Protein AF-A0A914UZ68-F1 (afdb_monomer)

Secondary structure (DSSP, 8-state):
------GGGSHHHHHHHHHHHHHHH--PPPPPP----------------------S-----PPPB---EEEE--SS--B-TTT--B--SSS--EEEETTT--EE-HHHHTT--SB----TTT---STTS-HHHHHHHHT-SS-HHHHHHHHHIIIIITTSTTTTTS---HHHHHHHHHHHHHT-STT-----STTT---HHHHHHHHHHHHHT-SS-SS-HHHHHHHHHHHHH---HHHHHHHHHHHHHTS-HHHHHHHHHHHHHHHHHHHTHHHH---HHHHHHHHHHHHT----GGG----HHHHHHHHHHHHHHHHHHHSPP-

InterPro domains:
  IPR000198 Rho GTPase-activating protein domain [PF00620] (143-292)
  IPR000198 Rho GTPase-activating protein domain [PS50238] (129-322)
  IPR000198 Rho GTPase-activating protein domain [SM00324] (140-319)
  IPR002219 Protein kinase C-like, phorbol ester/diacylglycerol-binding domain [PF00130] (67-117)
  IPR002219 Protein kinase C-like, phorbol ester/diacylglycerol-binding domain [PS00479] (67-116)
  IPR002219 Protein kinase C-like, phorbol ester/diacylglycerol-binding domain [PS50081] (66-116)
  IPR002219 Protein kinase C-like, phorbol ester/diacylglycerol-binding domain [SM00109] (67-116)
  IPR008936 Rho GTPase activation protein [G3DSA:1.10.555.10] (128-325)
  IPR008936 Rho GTPase activation protein [SSF48350] (124-322)
  IPR020454 Diacylglycerol/phorbol-ester binding [PR00008] (64-78)
  IPR020454 Diacylglycerol/phorbol-ester binding [PR00008] (80-89)
  IPR020454 Diacylglycerol/phorbol-ester binding [PR00008] (93-104)
  IPR020454 Diacylglycerol/phorbol-ester binding [PR00008] (105-117)
  IPR046349 C1-like domain superfamily [S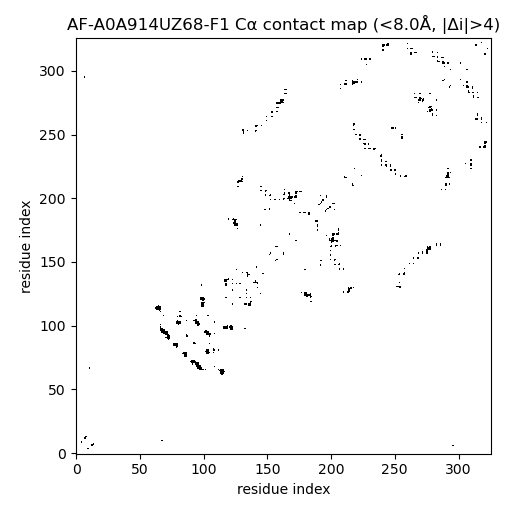SF57889] (58-118)
  IPR051854 Rho-type GTPase-activating protein [PTHR46075] (4-296)

Sequence (326 aa):
MADEAVYEESPYIQYQKSIGTQRRQQRPPLPTLNGATPTADQLRARHGSESSQWSSSEQNDAPQKAHRFIAHTFRIPHYCDYCRNFMWGLVQQGLRCDDCGFAAHKRCSERSLLDCRPDLKYVKRMFAVDLTTLCMAHSVLVPPVVEQCIMEVQRRGLNAEGIYRISGSHEEIEKLRQSFDMCGTLNQRVDLSQARVEDIHSVAGLLKLYFRLLPQPLVTFSVYREMAQALRATRNEYDRIKTTRKAVEEMPPAHVQTLKLLLEHLNVVATNSSANKMTLENLATIFSPTVLCTGSPQQGIILPQQEQYVLHFLLVHYKKIFGPQR

pLDDT: mean 79.4, std 23.87, range [23.23, 98.69]

Foldseek 3Di:
DDDPPPCCPPPVVVVVVVVVVVVVVPDDDDDDDDDDDDDDDDDDDDDDDDDDDDDPDDPPVDDFAAFDKDQFADPDFDAQPQPRHTQDDRGSSAIARLFAGHTHHPVRSVVDGSRDQGALVRVQFQALEALLSQCRNVVHLERLLLVVLLVQCLVPVLLAACQLNDADDPVLLVVQRVVRSNPSDPDDDDDPDCVNPVDNNSSSNNNLNRQQSHPAFLQHQQLLVQLLCQVVVDPDLVSSLVSNLVSLVPDDSSSSVSVLSVLVSLLSSQVSCVRHVQHLLNVLLSCLCRRNVPPDVVPPPPDSVSSSVSSSSCSVCVCVSVPDDD

Mean predicted aligned error: 12.58 Å

Nearest PDB structures (foldseek):
  3cxl-assembly1_A  TM=7.276E-01  e=1.397E-21  unclassified
  1xa6-assembly1_A  TM=7.201E-01  e=5.926E-19  Homo sapiens
  3byi-assembly1_A  TM=8.938E-01  e=3.430E-16  Homo sapiens
  3fk2-assembly3_C  TM=9.251E-01  e=5.448E-14  Homo sapiens
  5my3-assembly1_A  TM=8.552E-01  e=7.037E-12  Saccharomyces cerevisiae S288C

Organism: NCBI:txid2011161

Radius of gyration: 24.64 Å; Cα contacts (8 Å, |Δi|>4): 402; chains: 1; bounding box: 55×54×83 Å

Structure (mmCIF, N/CA/C/O backbone):
data_AF-A0A914UZ68-F1
#
_entry.id   AF-A0A914UZ68-F1
#
loop_
_atom_site.group_PDB
_atom_site.id
_atom_site.type_symbol
_atom_site.label_atom_id
_atom_site.label_alt_id
_atom_site.label_comp_id
_atom_site.label_asym_id
_atom_site.label_entity_id
_atom_site.label_seq_id
_atom_site.pdbx_PDB_ins_code
_atom_site.Cartn_x
_atom_site.Cartn_y
_atom_site.Cartn_z
_atom_site.occupancy
_atom_site.B_iso_or_equiv
_atom_site.auth_seq_id
_atom_site.auth_comp_id
_atom_site.auth_asym_id
_atom_site.auth_atom_id
_atom_site.pdbx_PDB_model_num
ATOM 1 N N . MET A 1 1 ? 27.970 1.823 4.211 1.00 27.42 1 MET A N 1
ATOM 2 C CA . MET A 1 1 ? 27.770 3.205 3.738 1.00 27.42 1 MET A CA 1
ATOM 3 C C . MET A 1 1 ? 26.759 3.107 2.614 1.00 27.42 1 MET A C 1
ATOM 5 O O . MET A 1 1 ? 27.095 2.561 1.575 1.00 27.42 1 MET A O 1
ATOM 9 N N . ALA A 1 2 ? 25.494 3.405 2.910 1.00 28.56 2 ALA A N 1
ATOM 10 C CA . ALA A 1 2 ? 24.408 3.341 1.940 1.00 28.56 2 ALA A CA 1
ATOM 11 C C . ALA A 1 2 ? 24.380 4.680 1.202 1.00 28.56 2 ALA A C 1
ATOM 13 O O . ALA A 1 2 ? 24.318 5.712 1.867 1.00 28.56 2 ALA A O 1
ATOM 14 N N . ASP A 1 3 ? 24.495 4.650 -0.125 1.00 29.72 3 ASP A N 1
ATOM 15 C CA . ASP A 1 3 ? 24.408 5.845 -0.960 1.00 29.72 3 ASP A CA 1
ATOM 16 C C . ASP A 1 3 ? 23.085 6.571 -0.689 1.00 29.72 3 ASP A C 1
ATOM 18 O O . ASP A 1 3 ? 21.998 5.994 -0.798 1.00 29.72 3 ASP A O 1
ATOM 22 N N . GLU A 1 4 ? 23.195 7.841 -0.301 1.00 32.69 4 GLU A N 1
ATOM 23 C CA . GLU A 1 4 ? 22.080 8.763 -0.130 1.00 32.69 4 GLU A CA 1
ATOM 24 C C . GLU A 1 4 ? 21.408 8.980 -1.490 1.00 32.69 4 GLU A C 1
ATOM 26 O O . GLU A 1 4 ? 21.851 9.776 -2.315 1.00 32.69 4 GLU A O 1
ATOM 31 N N . ALA A 1 5 ? 20.320 8.255 -1.748 1.00 35.34 5 ALA A N 1
ATOM 32 C CA . ALA A 1 5 ? 19.457 8.538 -2.883 1.00 35.34 5 ALA A CA 1
ATOM 33 C C . ALA A 1 5 ? 18.772 9.895 -2.650 1.00 35.34 5 ALA A C 1
ATOM 35 O O . ALA A 1 5 ? 17.811 10.006 -1.886 1.00 35.34 5 ALA A O 1
ATOM 36 N N . VAL A 1 6 ? 19.283 10.941 -3.300 1.00 34.38 6 VAL A N 1
ATOM 37 C CA . VAL A 1 6 ? 18.685 12.277 -3.298 1.00 34.38 6 VAL A CA 1
ATOM 38 C C . VAL A 1 6 ? 17.297 12.184 -3.941 1.00 34.38 6 VAL A C 1
ATOM 40 O O . VAL A 1 6 ? 17.149 11.979 -5.143 1.00 34.38 6 VAL A O 1
ATOM 43 N N . TYR A 1 7 ? 16.252 12.319 -3.124 1.00 41.38 7 TYR A N 1
ATOM 44 C CA . TYR A 1 7 ? 14.843 12.168 -3.514 1.00 41.38 7 TYR A CA 1
ATOM 45 C C . TYR A 1 7 ? 14.409 13.116 -4.657 1.00 41.38 7 TYR A C 1
ATOM 47 O O . TYR A 1 7 ? 13.476 12.806 -5.408 1.00 41.38 7 TYR A O 1
ATOM 55 N N . GLU A 1 8 ? 15.118 14.236 -4.846 1.00 41.06 8 GLU A N 1
ATOM 56 C CA . GLU A 1 8 ? 14.914 15.178 -5.957 1.00 41.06 8 GLU A CA 1
ATOM 57 C C . GLU A 1 8 ? 15.248 14.594 -7.343 1.00 41.06 8 GLU A C 1
ATOM 59 O O . GLU A 1 8 ? 14.758 15.110 -8.353 1.00 41.06 8 GLU A O 1
ATOM 64 N N . GLU A 1 9 ? 16.009 13.497 -7.392 1.00 40.03 9 GLU A N 1
ATOM 65 C CA . GLU A 1 9 ? 16.327 12.739 -8.607 1.00 40.03 9 GLU A CA 1
ATOM 66 C C . GLU A 1 9 ? 15.442 11.500 -8.792 1.00 40.03 9 GLU A C 1
ATOM 68 O O . GLU A 1 9 ? 15.615 10.753 -9.757 1.00 40.03 9 GLU A O 1
ATOM 73 N N . SER A 1 10 ? 14.468 11.266 -7.901 1.00 39.91 10 SER A N 1
ATOM 74 C CA . SER A 1 10 ? 13.582 10.114 -8.059 1.00 39.91 10 SER A CA 1
ATOM 75 C C . SER A 1 10 ? 12.808 10.207 -9.386 1.00 39.91 10 SER A C 1
ATOM 77 O O . SER A 1 10 ? 12.351 11.297 -9.768 1.00 39.91 10 SER A O 1
ATOM 79 N N . PRO A 1 11 ? 12.583 9.072 -10.078 1.00 40.72 11 PRO A N 1
ATOM 80 C CA . PRO A 1 11 ? 11.821 9.040 -11.327 1.00 40.72 11 PRO A CA 1
ATOM 81 C C . PRO A 1 11 ? 10.441 9.711 -11.216 1.00 40.72 11 PRO A C 1
ATOM 83 O O . PRO A 1 11 ? 9.939 10.249 -12.197 1.00 40.72 11 PRO A O 1
ATOM 86 N N . TYR A 1 12 ? 9.854 9.747 -10.013 1.00 41.91 12 TYR A N 1
ATOM 87 C CA . TYR A 1 12 ? 8.572 10.391 -9.722 1.00 41.91 12 TYR A CA 1
ATOM 88 C C . TYR A 1 12 ? 8.636 11.934 -9.702 1.00 41.91 12 TYR A C 1
ATOM 90 O O . TYR A 1 12 ? 7.742 12.602 -10.223 1.00 41.91 12 TYR A O 1
ATOM 98 N N . ILE A 1 13 ?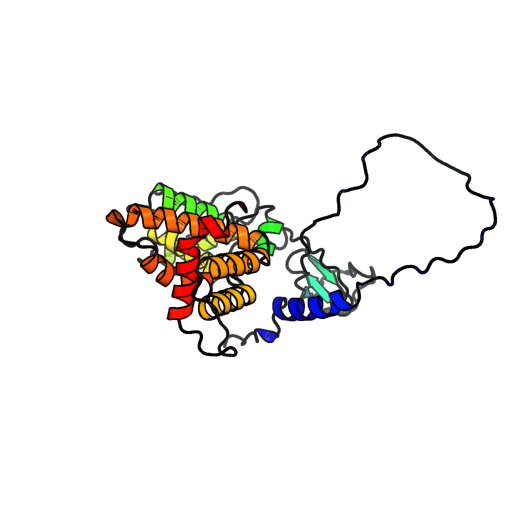 9.694 12.534 -9.144 1.00 47.97 13 ILE A N 1
ATOM 99 C CA . ILE A 1 13 ? 9.863 14.000 -9.143 1.00 47.97 13 ILE A CA 1
ATOM 100 C C . ILE A 1 13 ? 10.241 14.505 -10.542 1.00 47.97 13 ILE A C 1
ATOM 102 O O . ILE A 1 13 ? 9.735 15.541 -10.985 1.00 47.97 13 ILE A O 1
ATOM 106 N N . GLN A 1 14 ? 11.062 13.749 -11.279 1.00 48.75 14 GLN A N 1
ATOM 107 C CA . GLN A 1 14 ? 11.316 14.008 -12.701 1.00 48.75 14 GLN A CA 1
ATOM 108 C C . GLN A 1 14 ? 10.028 13.876 -13.533 1.00 48.75 14 GLN A C 1
ATOM 110 O O . GLN A 1 14 ? 9.750 14.727 -14.381 1.00 48.75 14 GLN A O 1
ATOM 115 N N . TYR A 1 15 ? 9.185 12.890 -13.217 1.00 46.91 15 TYR A N 1
ATOM 116 C CA . TYR A 1 15 ? 7.861 12.704 -13.809 1.00 46.91 15 TYR A CA 1
ATOM 117 C C . TYR A 1 15 ? 6.932 13.911 -13.582 1.00 46.91 15 TYR A C 1
ATOM 119 O O . TYR A 1 15 ? 6.415 14.457 -14.558 1.00 46.91 15 TYR A O 1
ATOM 127 N N . GLN A 1 16 ? 6.793 14.426 -12.353 1.00 42.38 16 GLN A N 1
ATOM 128 C CA . GLN A 1 16 ? 5.961 15.614 -12.088 1.00 42.38 16 GLN A CA 1
ATOM 129 C C . GLN A 1 16 ? 6.438 16.864 -12.853 1.00 42.38 16 GLN A C 1
ATOM 131 O O . GLN A 1 16 ? 5.621 17.620 -13.387 1.00 42.38 16 GLN A O 1
ATOM 136 N N . LYS A 1 17 ? 7.759 17.059 -12.974 1.00 49.19 17 LYS A N 1
ATOM 137 C CA . LYS A 1 17 ? 8.349 18.152 -13.770 1.00 49.19 17 LYS A CA 1
ATOM 138 C C . LYS A 1 17 ? 8.094 17.973 -15.278 1.00 49.19 17 LYS A C 1
ATOM 140 O O . LYS A 1 17 ? 7.835 18.954 -15.982 1.00 49.19 17 LYS A O 1
ATOM 145 N N . SER A 1 18 ? 8.112 16.731 -15.770 1.00 45.44 18 SER A N 1
ATOM 146 C CA . SER A 1 18 ? 7.858 16.399 -17.181 1.00 45.44 18 SER A CA 1
ATOM 147 C C . SER A 1 18 ? 6.384 16.558 -17.592 1.00 45.44 18 SER A C 1
ATOM 149 O O . SER A 1 18 ? 6.095 17.051 -18.682 1.00 45.44 18 SER A O 1
ATOM 151 N N . ILE A 1 19 ? 5.432 16.270 -16.696 1.00 45.25 19 ILE A N 1
ATOM 152 C CA . ILE A 1 19 ? 3.997 16.462 -16.965 1.00 45.25 19 ILE A CA 1
ATOM 153 C C . ILE A 1 19 ? 3.629 17.948 -17.067 1.00 45.25 19 ILE A C 1
ATOM 155 O O . ILE A 1 19 ? 2.836 18.334 -17.931 1.00 45.25 19 ILE A O 1
ATOM 159 N N . GLY A 1 20 ? 4.235 18.808 -16.241 1.00 44.31 20 GLY A N 1
ATOM 160 C CA . GLY A 1 20 ? 4.032 20.259 -16.324 1.00 44.31 20 GLY A CA 1
ATOM 161 C C . GLY A 1 20 ? 4.514 20.866 -17.648 1.00 44.31 20 GLY A C 1
ATOM 162 O O . GLY A 1 20 ? 3.921 21.821 -18.151 1.00 44.31 20 GLY A O 1
ATOM 163 N N . THR A 1 21 ? 5.553 20.284 -18.251 1.00 43.53 21 THR A N 1
ATOM 164 C CA . THR A 1 21 ? 6.124 20.734 -19.528 1.00 43.53 21 THR A CA 1
ATOM 165 C C . THR A 1 21 ? 5.409 20.125 -20.740 1.00 43.53 21 THR A C 1
ATOM 167 O O . THR A 1 21 ? 5.139 20.849 -21.701 1.00 43.53 21 THR A O 1
ATOM 170 N N . GLN A 1 22 ? 4.985 18.857 -20.679 1.00 40.88 22 GLN A N 1
ATOM 171 C CA . GLN A 1 22 ? 4.214 18.197 -21.745 1.00 40.88 22 GLN A CA 1
ATOM 172 C C . GLN A 1 22 ? 2.789 18.755 -21.900 1.00 40.88 22 GLN A C 1
ATOM 174 O O . GLN A 1 22 ? 2.334 18.953 -23.028 1.00 40.88 22 GLN A O 1
ATOM 179 N N . ARG A 1 23 ? 2.108 19.134 -20.804 1.00 41.09 23 ARG A N 1
ATOM 180 C CA . ARG A 1 23 ? 0.787 19.798 -20.875 1.00 41.09 23 ARG A CA 1
ATOM 181 C C . ARG A 1 23 ? 0.814 21.135 -21.625 1.00 41.09 23 ARG A C 1
ATOM 183 O O . ARG A 1 23 ? -0.218 21.567 -22.135 1.00 41.09 23 ARG A O 1
ATOM 190 N N . ARG A 1 24 ? 1.979 21.787 -21.722 1.00 42.97 24 ARG A N 1
ATOM 191 C CA . ARG A 1 24 ? 2.155 23.044 -22.467 1.00 42.97 24 ARG A CA 1
ATOM 192 C C . ARG A 1 24 ? 2.393 22.823 -23.967 1.00 42.97 24 ARG A C 1
ATOM 194 O O . ARG A 1 24 ? 2.151 23.740 -24.741 1.00 42.97 24 ARG A O 1
ATOM 201 N N . GLN A 1 25 ? 2.827 21.625 -24.369 1.00 44.12 25 GLN A N 1
ATOM 202 C CA . GLN A 1 25 ? 3.139 21.267 -25.761 1.00 44.12 25 GLN A CA 1
ATOM 203 C C . GLN A 1 25 ? 2.022 20.468 -26.460 1.00 44.12 25 GLN A C 1
ATOM 205 O O . GLN A 1 25 ? 2.030 20.369 -27.681 1.00 44.12 25 GLN A O 1
ATOM 210 N N . GLN A 1 26 ? 1.038 19.944 -25.717 1.00 38.19 26 GLN A N 1
ATOM 211 C CA . GLN A 1 26 ? -0.079 19.145 -26.252 1.00 38.19 26 GLN A CA 1
ATOM 212 C C . GLN A 1 26 ? -1.398 19.918 -26.463 1.00 38.19 26 GLN A C 1
ATOM 214 O O . GLN A 1 26 ? -2.444 19.298 -26.638 1.00 38.19 26 GLN A O 1
ATOM 219 N N . ARG A 1 27 ? -1.400 21.261 -26.469 1.00 29.38 27 ARG A N 1
ATOM 220 C CA . ARG A 1 27 ? -2.561 22.006 -26.996 1.00 29.38 27 ARG A CA 1
ATOM 221 C C . ARG A 1 27 ? -2.413 22.145 -28.514 1.00 29.38 27 ARG A C 1
ATOM 223 O O . ARG A 1 27 ? -1.540 22.903 -28.935 1.00 29.38 27 ARG A O 1
ATOM 230 N N . PRO A 1 28 ? -3.228 21.467 -29.342 1.00 32.06 28 PRO A N 1
ATOM 231 C CA . PRO A 1 28 ? -3.261 21.773 -30.765 1.00 32.06 28 PRO A CA 1
ATOM 232 C C . PRO A 1 28 ? -3.818 23.197 -30.965 1.00 32.06 28 PRO A C 1
ATOM 234 O O . PRO A 1 28 ? -4.723 23.602 -30.226 1.00 32.06 28 PRO A O 1
ATOM 237 N N . PRO A 1 29 ? -3.301 23.986 -31.924 1.00 33.09 29 PRO A N 1
ATOM 238 C CA . PRO A 1 29 ? -3.929 25.249 -32.290 1.00 33.09 29 PRO A CA 1
ATOM 239 C C . PRO A 1 29 ? -5.313 24.989 -32.912 1.00 33.09 29 PRO A C 1
ATOM 241 O O . PRO A 1 29 ? -5.494 24.043 -33.677 1.00 33.09 29 PRO A O 1
ATOM 244 N N . LEU A 1 30 ? -6.293 25.826 -32.556 1.00 31.19 30 LEU A N 1
ATOM 245 C CA . LEU A 1 30 ? -7.649 25.809 -33.120 1.00 31.19 30 LEU A CA 1
ATOM 246 C C . LEU A 1 30 ? -7.598 26.015 -34.648 1.00 31.19 30 LEU A C 1
ATOM 248 O O . LEU A 1 30 ? -6.859 26.892 -35.100 1.00 31.19 30 LEU A O 1
ATOM 252 N N . PRO A 1 31 ? -8.382 25.272 -35.451 1.00 29.98 31 PRO A N 1
ATOM 253 C CA . PRO A 1 31 ? -8.391 25.458 -36.895 1.00 29.98 31 PRO A CA 1
ATOM 254 C C . PRO A 1 31 ? -9.146 26.740 -37.271 1.00 29.98 31 PRO A C 1
ATOM 256 O O . PRO A 1 31 ? -10.314 26.921 -36.927 1.00 29.98 31 PRO A O 1
ATOM 259 N N . THR A 1 32 ? -8.486 27.623 -38.018 1.00 30.92 32 THR A N 1
ATOM 260 C CA . THR A 1 32 ? -9.125 28.735 -38.730 1.00 30.92 32 THR A CA 1
ATOM 261 C C . THR A 1 32 ? -9.760 28.222 -40.019 1.00 30.92 32 THR A C 1
ATOM 263 O O . THR A 1 32 ? -9.064 27.741 -40.912 1.00 30.92 32 THR A O 1
ATOM 266 N N . LEU A 1 33 ? -11.085 28.336 -40.113 1.00 34.47 33 LEU A N 1
ATOM 267 C CA . LEU A 1 33 ? -11.853 28.167 -41.347 1.00 34.47 33 LEU A CA 1
ATOM 268 C C . LEU A 1 33 ? -11.466 29.258 -42.351 1.00 34.47 33 LEU A C 1
ATOM 270 O O . LEU A 1 33 ? -11.564 30.432 -42.013 1.00 34.47 33 LEU A O 1
ATOM 274 N N . ASN A 1 34 ? -11.079 28.867 -43.567 1.00 29.61 34 ASN A N 1
ATOM 275 C CA . ASN A 1 34 ? -11.420 29.558 -44.815 1.00 29.61 34 ASN A CA 1
ATOM 276 C C . ASN A 1 34 ? -11.142 28.625 -46.002 1.00 29.61 34 ASN A C 1
ATOM 278 O O . ASN A 1 34 ? -10.106 27.968 -46.064 1.00 29.61 34 ASN A O 1
ATOM 282 N N . GLY A 1 35 ? -12.134 28.510 -46.884 1.00 28.56 35 GLY A N 1
ATOM 283 C CA . GLY A 1 35 ? -12.216 27.472 -47.905 1.00 28.56 35 GLY A CA 1
ATOM 284 C C . GLY A 1 35 ? -11.646 27.837 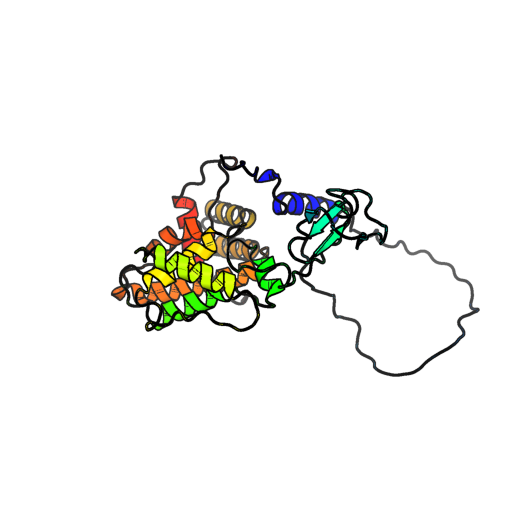-49.271 1.00 28.56 35 GLY A C 1
ATOM 285 O O . GLY A 1 35 ? -11.393 28.999 -49.566 1.00 28.56 35 GLY A O 1
ATOM 286 N N . ALA A 1 36 ? -11.509 26.798 -50.096 1.00 26.84 36 ALA A N 1
ATOM 287 C CA . ALA A 1 36 ? -11.812 26.741 -51.529 1.00 26.84 36 ALA A CA 1
ATOM 288 C C . ALA A 1 36 ? -11.517 25.309 -52.030 1.00 26.84 36 ALA A C 1
ATOM 290 O O . ALA A 1 36 ? -10.434 24.777 -51.800 1.00 26.84 36 ALA A O 1
ATOM 291 N N . THR A 1 37 ? -12.494 24.676 -52.682 1.00 31.48 37 THR A N 1
ATOM 292 C CA . THR A 1 37 ? -12.363 23.460 -53.517 1.00 31.48 37 THR A CA 1
ATOM 293 C C . THR A 1 37 ? -11.639 23.806 -54.832 1.00 31.48 37 THR A C 1
ATOM 295 O O . THR A 1 37 ? -11.720 24.970 -55.234 1.00 31.48 37 THR A O 1
ATOM 298 N N . PRO A 1 38 ? -10.905 22.886 -55.510 1.00 35.06 38 PRO A N 1
ATOM 299 C CA . PRO A 1 38 ? -11.456 21.742 -56.288 1.00 35.06 38 PRO A CA 1
ATOM 300 C C . PRO A 1 38 ? -10.525 20.486 -56.259 1.00 35.06 38 PRO A C 1
ATOM 302 O O . PRO A 1 38 ? -9.475 20.534 -55.634 1.00 35.06 38 PRO A O 1
ATOM 305 N N . THR A 1 39 ? -10.754 19.295 -56.833 1.00 26.17 39 THR A N 1
ATOM 306 C CA . THR A 1 39 ? -11.806 18.633 -57.635 1.00 26.17 39 THR A CA 1
ATOM 307 C C . THR A 1 39 ? -11.610 17.114 -57.501 1.00 26.17 39 THR A C 1
ATOM 309 O O . THR A 1 39 ? -10.524 16.646 -57.163 1.00 26.17 39 THR A O 1
ATOM 312 N N . ALA A 1 40 ? -12.667 16.360 -57.798 1.00 37.69 40 ALA A N 1
ATOM 313 C CA . ALA A 1 40 ? -12.696 14.907 -57.840 1.00 37.69 40 ALA A CA 1
ATOM 314 C C . ALA A 1 40 ? -11.801 14.329 -58.947 1.00 37.69 40 ALA A C 1
ATOM 316 O O . ALA A 1 40 ? -12.064 14.578 -60.116 1.00 37.69 40 ALA A O 1
ATOM 317 N N . ASP A 1 41 ? -10.808 13.522 -58.571 1.00 27.84 41 ASP A N 1
ATOM 318 C CA . ASP A 1 41 ? -10.455 12.300 -59.295 1.00 27.84 41 ASP A CA 1
ATOM 319 C C . ASP A 1 41 ? -9.450 11.454 -58.494 1.00 27.84 41 ASP A C 1
ATOM 321 O O . ASP A 1 41 ? -8.490 11.971 -57.933 1.00 27.84 41 ASP A O 1
ATOM 325 N N . GLN A 1 42 ? -9.673 10.134 -58.497 1.00 30.50 42 GLN A N 1
ATOM 326 C CA . GLN A 1 42 ? -8.770 9.059 -58.036 1.00 30.50 42 GLN A CA 1
ATOM 327 C C . GLN A 1 42 ? -8.831 8.629 -56.555 1.00 30.50 42 GLN A C 1
ATOM 329 O O . GLN A 1 42 ? -7.834 8.549 -55.845 1.00 30.50 42 GLN A O 1
ATOM 334 N N . LEU A 1 43 ? -10.011 8.157 -56.142 1.00 34.34 43 LEU A N 1
ATOM 335 C CA . LEU A 1 43 ? -10.125 6.973 -55.280 1.00 34.34 43 LEU A CA 1
ATOM 336 C C . LEU A 1 43 ? -10.652 5.805 -56.126 1.00 34.34 43 LEU A C 1
ATOM 338 O O . LEU A 1 43 ? -11.803 5.837 -56.552 1.00 34.34 43 LEU A O 1
ATOM 342 N N . ARG A 1 44 ? -9.813 4.791 -56.374 1.00 28.28 44 ARG A N 1
ATOM 343 C CA . ARG A 1 44 ? -10.134 3.396 -56.772 1.00 28.28 44 ARG A CA 1
ATOM 344 C C . ARG A 1 44 ? -8.785 2.679 -56.947 1.00 28.28 44 ARG A C 1
ATOM 346 O O . ARG A 1 44 ? -7.906 3.228 -57.587 1.00 28.28 44 ARG A O 1
ATOM 353 N N . ALA A 1 45 ? -8.509 1.473 -56.468 1.00 27.02 45 ALA A N 1
ATOM 354 C CA . ALA A 1 45 ? -9.305 0.417 -55.863 1.00 27.02 45 ALA A CA 1
ATOM 355 C C . ALA A 1 45 ? -8.340 -0.691 -55.371 1.00 27.02 45 ALA A C 1
ATOM 357 O O . ALA A 1 45 ? -7.173 -0.677 -55.757 1.00 27.02 45 ALA A O 1
ATOM 358 N N . ARG A 1 46 ? -8.918 -1.701 -54.690 1.00 29.19 46 ARG A N 1
ATOM 359 C CA . ARG A 1 46 ? -8.440 -3.088 -54.431 1.00 29.19 46 ARG A CA 1
ATOM 360 C C . ARG A 1 46 ? -7.772 -3.300 -53.059 1.00 29.19 46 ARG A C 1
ATOM 362 O O . ARG A 1 46 ? -6.715 -2.745 -52.819 1.00 29.19 46 ARG A O 1
ATOM 369 N N . HIS A 1 47 ? -8.303 -4.087 -52.114 1.00 31.73 47 HIS A N 1
ATOM 370 C CA . HIS A 1 47 ? -9.339 -5.137 -52.124 1.00 31.73 47 HIS A CA 1
ATOM 371 C C . HIS A 1 47 ? -10.094 -5.192 -50.767 1.00 31.73 47 HIS A C 1
ATOM 373 O O . HIS A 1 47 ? -9.455 -5.104 -49.723 1.00 31.73 47 HIS A O 1
ATOM 379 N N . GLY A 1 48 ? -11.432 -5.359 -50.802 1.00 23.23 48 GLY A N 1
ATOM 380 C CA . GLY A 1 48 ? -12.271 -5.854 -49.682 1.00 23.23 48 GLY A CA 1
ATOM 381 C C . GLY A 1 48 ? -12.055 -7.359 -49.443 1.00 23.23 48 GLY A C 1
ATOM 382 O O . GLY A 1 48 ? -11.352 -7.984 -50.233 1.00 23.23 48 GLY A O 1
ATOM 383 N N . SER A 1 49 ? -12.567 -8.013 -48.399 1.00 26.47 49 SER A N 1
ATOM 384 C CA . SER A 1 49 ? -13.864 -7.978 -47.689 1.00 26.47 49 SER A CA 1
ATOM 385 C C . SER A 1 49 ? -13.653 -8.528 -46.247 1.00 26.47 49 SER A C 1
ATOM 387 O O . SER A 1 49 ? -12.592 -9.078 -45.982 1.00 26.47 49 SER A O 1
ATOM 389 N N . GLU A 1 50 ? -14.511 -8.467 -45.222 1.00 25.94 50 GLU A N 1
ATOM 390 C CA . GLU A 1 50 ? -15.895 -8.038 -44.996 1.00 25.94 50 GLU A CA 1
ATOM 391 C C . GLU A 1 50 ? -16.134 -7.969 -43.464 1.00 25.94 50 GLU A C 1
ATOM 393 O O . GLU A 1 50 ? -15.586 -8.768 -42.713 1.00 25.94 50 GLU A O 1
ATOM 398 N N . SER A 1 51 ? -17.018 -7.054 -43.050 1.00 25.30 51 SER A N 1
ATOM 399 C CA . SER A 1 51 ? -17.892 -7.097 -41.862 1.00 25.30 51 SER A CA 1
ATOM 400 C C . SER A 1 51 ? -17.304 -7.199 -40.441 1.00 25.30 51 SER A C 1
ATOM 402 O O . SER A 1 51 ? -17.095 -8.286 -39.918 1.00 25.30 51 SER A O 1
ATOM 404 N N . SER A 1 52 ? -17.319 -6.071 -39.722 1.00 25.72 52 SER A N 1
ATOM 405 C CA . SER A 1 52 ? -18.316 -5.851 -38.652 1.00 25.72 52 SER A CA 1
ATOM 406 C C . SER A 1 52 ? -18.192 -4.430 -38.097 1.00 25.72 52 SER A C 1
ATOM 408 O O . SER A 1 52 ? -17.149 -4.040 -37.576 1.00 25.72 52 SER A O 1
ATOM 410 N N . GLN A 1 53 ? -19.266 -3.650 -38.233 1.00 28.47 53 GLN A N 1
ATOM 411 C CA . GLN A 1 53 ? -19.444 -2.363 -37.564 1.00 28.47 53 GLN A CA 1
ATOM 412 C C . GLN A 1 53 ? -19.331 -2.554 -36.051 1.00 28.47 53 GLN A C 1
ATOM 414 O O . GLN A 1 53 ? -20.219 -3.167 -35.470 1.00 28.47 53 GLN A O 1
ATOM 419 N N . TRP A 1 54 ? -18.316 -1.962 -35.421 1.00 23.61 54 TRP A N 1
ATOM 420 C CA . TRP A 1 54 ? -18.402 -1.501 -34.038 1.00 23.61 54 TRP A CA 1
ATOM 421 C C . TRP A 1 54 ? -17.925 -0.054 -33.955 1.00 23.61 54 TRP A C 1
ATOM 423 O O . TRP A 1 54 ? -16.911 0.350 -34.522 1.00 23.61 54 TRP A O 1
ATOM 433 N N . SER A 1 55 ? -18.779 0.727 -33.312 1.00 25.42 55 SER A N 1
ATOM 434 C CA . SER A 1 55 ? -18.741 2.164 -33.112 1.00 25.42 55 SER A CA 1
ATOM 435 C C . SER A 1 55 ? -17.432 2.641 -32.492 1.00 25.42 55 SER A C 1
ATOM 437 O O . SER A 1 55 ? -16.986 2.142 -31.463 1.00 25.42 55 SER A O 1
ATOM 439 N N . SER A 1 56 ? -16.860 3.672 -33.104 1.00 34.78 56 SER A N 1
ATOM 440 C CA . SER A 1 56 ? -15.715 4.420 -32.604 1.00 34.78 56 SER A CA 1
ATOM 441 C C . SER A 1 56 ? -16.083 5.213 -31.345 1.00 34.78 56 SER A C 1
ATOM 443 O O . SER A 1 56 ? -16.617 6.310 -31.466 1.00 34.78 56 SER A O 1
ATOM 445 N N . SER A 1 57 ? -15.784 4.685 -30.154 1.00 33.84 57 SER A N 1
ATOM 446 C CA . SER A 1 57 ? -15.652 5.477 -28.915 1.00 33.84 57 SER A CA 1
ATOM 447 C C . SER A 1 57 ? -15.126 4.654 -27.730 1.00 33.84 57 SER A C 1
ATOM 449 O O . SER A 1 57 ? -15.734 4.645 -26.664 1.00 33.84 57 SER A O 1
ATOM 451 N N . GLU A 1 58 ? -13.984 3.987 -27.879 1.00 33.59 58 GLU A N 1
ATOM 452 C CA . GLU A 1 58 ? -13.170 3.597 -26.721 1.00 33.59 58 GLU A CA 1
ATOM 453 C C . GLU A 1 58 ? -11.886 4.419 -26.779 1.00 33.59 58 GLU A C 1
ATOM 455 O O . GLU A 1 58 ? -10.910 4.076 -27.448 1.00 33.59 58 GLU A O 1
ATOM 460 N N . GLN A 1 59 ? -11.923 5.591 -26.141 1.00 41.88 59 GLN A N 1
ATOM 461 C CA . GLN A 1 59 ? -10.696 6.290 -25.792 1.00 41.88 59 GLN A CA 1
ATOM 462 C C . GLN A 1 59 ? -9.902 5.354 -24.884 1.00 41.88 59 GLN A C 1
ATOM 464 O O . GLN A 1 59 ? -10.394 4.867 -23.872 1.00 41.88 59 GLN A O 1
ATOM 469 N N . ASN A 1 60 ? -8.700 5.037 -25.344 1.00 40.25 60 ASN A N 1
ATOM 470 C CA . ASN A 1 60 ? -7.783 4.072 -24.770 1.00 40.25 60 ASN A CA 1
ATOM 471 C C . ASN A 1 60 ? -7.279 4.584 -23.404 1.00 40.25 60 ASN A C 1
ATOM 473 O O . ASN A 1 60 ? -6.177 5.121 -23.314 1.00 40.25 60 ASN A O 1
ATOM 477 N N . ASP A 1 61 ? -8.090 4.430 -22.353 1.00 53.03 61 ASP A N 1
ATOM 478 C CA . ASP A 1 61 ? -7.777 4.722 -20.941 1.00 53.03 61 ASP A CA 1
ATOM 479 C C . ASP A 1 61 ? -6.817 3.672 -20.349 1.00 53.03 61 ASP A C 1
ATOM 481 O O . ASP A 1 61 ? -6.945 3.197 -19.218 1.00 53.03 61 ASP A O 1
ATOM 485 N N . ALA A 1 62 ? -5.821 3.260 -21.130 1.00 57.19 62 ALA A N 1
ATOM 486 C CA . ALA A 1 62 ? -4.747 2.448 -20.603 1.00 57.19 62 ALA A CA 1
ATOM 487 C C . ALA A 1 62 ? -3.951 3.282 -19.581 1.00 57.19 62 ALA A C 1
ATOM 489 O O . ALA A 1 62 ? -3.521 4.392 -19.912 1.00 57.19 62 ALA A O 1
ATOM 490 N N . PRO A 1 63 ? -3.705 2.765 -18.362 1.00 59.00 63 PRO A N 1
ATOM 491 C CA . PRO A 1 63 ? -2.927 3.483 -17.362 1.00 59.00 63 PRO A CA 1
ATOM 492 C C . PRO A 1 63 ? -1.541 3.824 -17.922 1.00 59.00 63 PRO A C 1
ATOM 494 O O . PRO A 1 63 ? -0.792 2.940 -18.343 1.00 59.00 63 PRO A O 1
ATOM 497 N N . GLN A 1 64 ? -1.223 5.119 -17.943 1.00 81.25 64 GLN A N 1
ATOM 498 C CA . GLN A 1 64 ? 0.051 5.638 -18.434 1.00 81.25 64 GLN A CA 1
ATOM 499 C C . GLN A 1 64 ? 1.136 5.397 -17.378 1.00 81.25 64 GLN A C 1
ATOM 501 O O . GLN A 1 64 ? 1.038 5.902 -16.258 1.00 81.25 64 GLN A O 1
ATOM 506 N N . LYS A 1 65 ? 2.178 4.632 -17.718 1.00 84.69 65 LYS A N 1
ATOM 507 C CA . LYS A 1 65 ? 3.297 4.316 -16.820 1.00 84.69 65 LYS A CA 1
ATOM 508 C C . LYS A 1 65 ? 4.632 4.544 -17.520 1.00 84.69 65 LYS A C 1
ATOM 510 O O . LYS A 1 65 ? 4.889 4.007 -18.594 1.00 84.69 65 LYS A O 1
ATOM 515 N N . ALA A 1 66 ? 5.519 5.291 -16.867 1.00 88.31 66 ALA A N 1
ATOM 516 C CA . ALA A 1 66 ? 6.887 5.484 -17.332 1.00 88.31 66 ALA A CA 1
ATOM 517 C C . ALA A 1 66 ? 7.742 4.211 -17.170 1.00 88.31 66 ALA A C 1
ATOM 519 O O . ALA A 1 66 ? 7.575 3.421 -16.231 1.00 88.31 66 ALA A O 1
ATOM 520 N N . HIS A 1 67 ? 8.702 4.039 -18.076 1.00 89.50 67 HIS A N 1
ATOM 521 C CA . HIS A 1 67 ? 9.717 2.990 -17.995 1.00 89.50 67 HIS A CA 1
ATOM 522 C C . HIS A 1 67 ? 10.772 3.329 -16.935 1.00 89.50 67 HIS A C 1
ATOM 524 O O . HIS A 1 67 ? 11.339 4.421 -16.940 1.00 89.50 67 HIS A O 1
ATOM 530 N N . ARG A 1 68 ? 11.100 2.374 -16.056 1.00 89.81 68 ARG A N 1
ATOM 531 C CA . ARG A 1 68 ? 12.223 2.495 -15.112 1.00 89.81 68 ARG A CA 1
ATOM 532 C C . ARG A 1 68 ? 13.524 1.981 -15.726 1.00 89.81 68 ARG A C 1
ATOM 534 O O . ARG A 1 68 ? 13.846 0.802 -15.599 1.00 89.81 68 ARG A O 1
ATOM 541 N N . PHE A 1 69 ? 14.248 2.848 -16.425 1.00 93.12 69 PHE A N 1
ATOM 542 C CA . PHE A 1 69 ? 15.493 2.492 -17.109 1.00 93.12 69 PHE A CA 1
ATOM 543 C C . PHE A 1 69 ? 16.698 2.386 -16.170 1.00 93.12 69 PHE A C 1
ATOM 545 O O . PHE A 1 69 ? 16.965 3.293 -15.389 1.00 93.12 69 PHE A O 1
ATOM 552 N N . ILE A 1 70 ? 17.470 1.308 -16.317 1.00 91.56 70 ILE A N 1
ATOM 553 C CA . ILE A 1 70 ? 18.741 1.081 -15.619 1.00 91.56 70 ILE A CA 1
ATOM 554 C C . ILE A 1 70 ? 19.828 0.774 -16.655 1.00 91.56 70 ILE A C 1
ATOM 556 O O . ILE A 1 70 ? 19.565 0.103 -17.657 1.00 91.56 70 ILE A O 1
ATOM 560 N N . ALA A 1 71 ? 21.052 1.262 -16.426 1.00 93.94 71 ALA A N 1
ATOM 561 C CA . ALA A 1 71 ? 22.216 0.937 -17.254 1.00 93.94 71 ALA A CA 1
ATOM 562 C C . ALA A 1 71 ? 22.416 -0.579 -17.341 1.00 93.94 71 ALA A C 1
ATOM 564 O O . ALA A 1 71 ? 22.454 -1.270 -16.323 1.00 93.94 71 ALA A O 1
ATOM 565 N N . HIS A 1 72 ? 22.535 -1.100 -18.563 1.00 92.25 72 HIS A N 1
ATOM 566 C CA . HIS A 1 72 ? 22.570 -2.536 -18.793 1.00 92.25 72 HIS A CA 1
ATOM 567 C C . HIS A 1 72 ? 23.635 -2.940 -19.815 1.00 92.25 72 HIS A C 1
ATOM 569 O O . HIS A 1 72 ? 23.735 -2.362 -20.897 1.00 92.25 72 HIS A O 1
ATOM 575 N N . THR A 1 73 ? 24.394 -3.989 -19.484 1.00 92.50 73 THR A N 1
ATOM 576 C CA . THR A 1 73 ? 25.341 -4.636 -20.402 1.00 92.50 73 THR A CA 1
ATOM 577 C C . THR A 1 73 ? 24.686 -5.847 -21.059 1.00 92.50 73 THR A C 1
ATOM 579 O O . THR A 1 73 ? 24.457 -6.875 -20.418 1.00 92.50 73 THR A O 1
ATOM 582 N N . PHE A 1 74 ? 24.389 -5.744 -22.351 1.00 90.19 74 PHE A N 1
ATOM 583 C CA . PHE A 1 74 ? 23.821 -6.830 -23.143 1.00 90.19 74 PHE A CA 1
ATOM 584 C C . PHE A 1 74 ? 24.930 -7.796 -23.572 1.00 90.19 74 PHE A C 1
ATOM 586 O O . PHE A 1 74 ? 25.924 -7.391 -24.166 1.00 90.19 74 PHE A O 1
ATOM 593 N N . ARG A 1 75 ? 24.766 -9.084 -23.242 1.00 88.38 75 ARG A N 1
ATO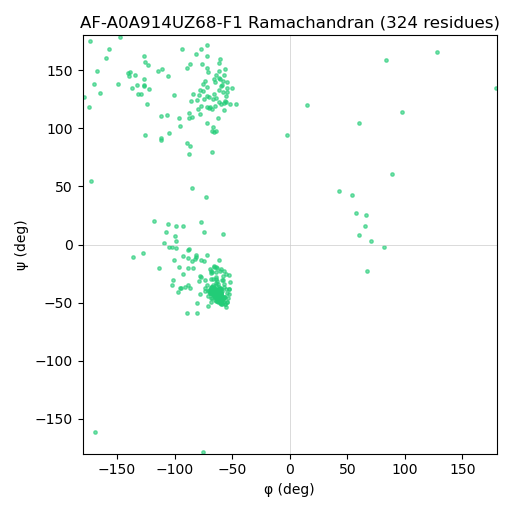M 594 C CA . ARG A 1 75 ? 25.747 -10.147 -23.546 1.00 88.38 75 ARG A CA 1
ATOM 595 C C . ARG A 1 75 ? 25.635 -10.696 -24.971 1.00 88.38 75 ARG A C 1
ATOM 597 O O . ARG A 1 75 ? 26.509 -11.431 -25.409 1.00 88.38 75 ARG A O 1
ATOM 604 N N . ILE A 1 76 ? 24.550 -10.363 -25.661 1.00 87.25 76 ILE A N 1
ATOM 605 C CA . ILE A 1 76 ? 24.290 -10.718 -27.057 1.00 87.25 76 ILE A CA 1
ATOM 606 C C . ILE A 1 76 ? 24.057 -9.433 -27.858 1.00 87.25 76 ILE A C 1
ATOM 608 O O . ILE A 1 76 ? 23.608 -8.447 -27.260 1.00 87.25 76 ILE A O 1
ATOM 612 N N . PRO A 1 77 ? 24.315 -9.435 -29.181 1.00 87.44 77 PRO A N 1
ATOM 613 C CA . PRO A 1 77 ? 23.906 -8.353 -30.069 1.00 87.44 77 PRO A CA 1
ATOM 614 C C . PRO A 1 77 ? 22.442 -7.971 -29.811 1.00 87.44 77 PRO A C 1
ATOM 616 O O . PRO A 1 77 ? 21.553 -8.820 -29.877 1.00 87.44 77 PRO A O 1
ATOM 619 N N . HIS A 1 78 ? 22.196 -6.711 -29.453 1.00 88.75 78 HIS A N 1
ATOM 620 C CA . HIS A 1 78 ? 20.880 -6.241 -29.028 1.00 88.75 78 HIS A CA 1
ATOM 621 C C . HIS A 1 78 ? 20.535 -4.921 -29.719 1.00 88.75 78 HIS A C 1
ATOM 623 O O . HIS A 1 78 ? 21.408 -4.090 -29.981 1.00 88.75 78 HIS A O 1
ATOM 629 N N . TYR A 1 79 ? 19.252 -4.732 -30.012 1.00 91.06 79 TYR A N 1
ATOM 630 C CA . TYR A 1 79 ? 18.734 -3.580 -30.743 1.00 91.06 79 TYR A CA 1
ATOM 631 C C . TYR A 1 79 ? 17.835 -2.754 -29.829 1.00 91.06 79 TYR A C 1
ATOM 633 O O . TYR A 1 79 ? 17.218 -3.277 -28.906 1.00 91.06 79 TYR A O 1
ATOM 641 N N . CYS A 1 80 ? 17.793 -1.450 -30.070 1.00 91.25 80 CYS A N 1
ATOM 642 C CA . CYS A 1 80 ? 16.941 -0.526 -29.338 1.00 91.25 80 CYS A CA 1
ATOM 643 C C . CYS A 1 80 ? 15.475 -0.729 -29.743 1.00 91.25 80 CYS A C 1
ATOM 645 O O . CYS A 1 80 ? 15.147 -0.651 -30.925 1.00 91.25 80 CYS A O 1
ATOM 647 N N . ASP A 1 81 ? 14.576 -0.920 -28.782 1.00 91.38 81 ASP A N 1
ATOM 648 C CA . ASP A 1 81 ? 13.146 -1.113 -29.035 1.00 91.38 81 ASP A CA 1
ATOM 649 C C . ASP A 1 81 ? 12.454 0.148 -29.566 1.00 91.38 81 ASP A C 1
ATOM 651 O O . ASP A 1 81 ? 11.439 0.053 -30.253 1.00 91.38 81 ASP A O 1
ATOM 655 N N . TYR A 1 82 ? 13.035 1.326 -29.312 1.00 91.31 82 TYR A N 1
ATOM 656 C CA . TYR A 1 82 ? 12.518 2.605 -29.799 1.00 91.31 82 TYR A CA 1
ATOM 657 C C . TYR A 1 82 ? 12.904 2.879 -31.261 1.00 91.31 82 TYR A C 1
ATOM 659 O O . TYR A 1 82 ? 12.039 3.053 -32.112 1.00 91.31 82 TYR A O 1
ATOM 667 N N . CYS A 1 83 ? 14.205 2.927 -31.580 1.00 92.62 83 CYS A N 1
ATOM 668 C CA . CYS A 1 83 ? 14.676 3.308 -32.921 1.00 92.62 83 CYS A CA 1
ATOM 669 C C . CYS A 1 83 ? 15.035 2.117 -33.818 1.00 92.62 83 CYS A C 1
ATOM 671 O O . CYS A 1 83 ? 15.436 2.328 -34.958 1.00 92.62 83 CYS A O 1
ATOM 673 N N . ARG A 1 84 ? 14.953 0.885 -33.295 1.00 92.25 84 ARG A N 1
ATOM 674 C CA . ARG A 1 84 ? 15.299 -0.378 -33.974 1.00 92.25 84 ARG A CA 1
ATOM 675 C C . ARG A 1 84 ? 16.753 -0.494 -34.447 1.00 92.25 84 ARG A C 1
ATOM 677 O O . ARG A 1 84 ? 17.110 -1.476 -35.087 1.00 92.25 84 ARG A O 1
ATOM 684 N N . ASN A 1 85 ? 17.619 0.450 -34.073 1.00 90.56 85 ASN A N 1
ATOM 685 C CA . ASN A 1 85 ? 19.045 0.406 -34.390 1.00 90.56 85 ASN A CA 1
ATOM 686 C C . ASN A 1 85 ? 19.846 -0.390 -33.357 1.00 90.56 85 ASN A C 1
ATOM 688 O O . ASN A 1 85 ? 19.474 -0.489 -32.186 1.00 90.56 85 ASN A O 1
ATOM 692 N N . PHE A 1 86 ? 20.990 -0.907 -33.799 1.00 89.88 86 PHE A N 1
ATOM 693 C CA . PHE A 1 86 ? 21.918 -1.671 -32.973 1.00 89.88 86 PHE A CA 1
ATOM 694 C C . PHE A 1 86 ? 22.479 -0.847 -31.796 1.00 89.88 86 PHE A C 1
ATOM 696 O O . PHE A 1 86 ? 22.734 0.356 -31.919 1.00 89.88 86 PHE A O 1
ATOM 703 N N . MET A 1 87 ? 22.674 -1.484 -30.638 1.00 89.44 87 MET A N 1
ATOM 704 C CA . MET A 1 87 ? 23.308 -0.869 -29.467 1.00 89.44 87 MET A CA 1
ATOM 705 C C . MET A 1 87 ? 24.802 -1.198 -29.439 1.00 89.44 87 MET A C 1
ATOM 707 O O . MET A 1 87 ? 25.209 -2.297 -29.068 1.00 89.44 87 MET A O 1
ATOM 711 N N . TRP A 1 88 ? 25.618 -0.228 -29.850 1.00 87.25 88 TRP A N 1
ATOM 712 C CA . TRP A 1 88 ? 27.066 -0.379 -29.966 1.00 87.25 88 TRP A CA 1
ATOM 713 C C . TRP A 1 88 ? 27.772 -0.397 -28.607 1.00 87.25 88 TRP A C 1
ATOM 715 O O . TRP A 1 88 ? 27.451 0.390 -27.718 1.00 87.25 88 TRP A O 1
ATOM 725 N N . GLY A 1 89 ? 28.789 -1.254 -28.487 1.00 86.19 89 GLY A N 1
ATOM 726 C CA . GLY A 1 89 ? 29.701 -1.303 -27.344 1.00 86.19 89 GLY A CA 1
ATOM 727 C C . GLY A 1 89 ? 29.845 -2.697 -26.732 1.00 86.19 89 GLY A C 1
ATOM 728 O O . GLY A 1 89 ? 29.054 -3.604 -26.988 1.00 86.19 89 GLY A O 1
ATOM 729 N N . LEU A 1 90 ? 30.870 -2.867 -25.899 1.00 83.56 90 LEU A N 1
ATOM 730 C CA . LEU A 1 90 ? 31.132 -4.121 -25.177 1.00 83.56 90 LEU A CA 1
ATOM 731 C C . LEU A 1 90 ? 30.492 -4.144 -23.780 1.00 83.56 90 LEU A C 1
ATOM 733 O O . LEU A 1 90 ? 30.191 -5.212 -23.254 1.00 83.56 90 LEU A O 1
ATOM 737 N N . VAL A 1 91 ? 30.264 -2.969 -23.190 1.00 87.94 91 VAL A N 1
ATOM 738 C CA . VAL A 1 91 ? 29.678 -2.786 -21.857 1.00 87.94 91 VAL A CA 1
ATOM 739 C C . VAL A 1 91 ? 28.715 -1.605 -21.868 1.00 87.94 91 VAL A C 1
ATOM 741 O O . VAL A 1 91 ? 28.931 -0.659 -22.622 1.00 87.94 91 VAL A O 1
ATOM 744 N N . GLN A 1 92 ? 27.658 -1.671 -21.050 1.00 86.88 92 GLN A N 1
ATOM 745 C CA . GLN A 1 92 ? 26.648 -0.616 -20.884 1.00 86.88 92 GLN A CA 1
ATOM 746 C C . GLN A 1 92 ? 26.193 0.024 -22.210 1.00 86.88 92 GLN A C 1
ATOM 748 O O . GLN A 1 92 ? 26.107 1.244 -22.336 1.00 86.88 92 GLN A O 1
ATOM 753 N N . GLN A 1 93 ? 25.897 -0.808 -23.214 1.00 91.06 93 GLN A N 1
ATOM 754 C CA . GLN A 1 93 ? 25.543 -0.356 -24.568 1.00 91.06 93 GLN A CA 1
ATOM 755 C C . GLN A 1 93 ? 24.245 0.464 -24.600 1.00 91.06 93 GLN A C 1
ATOM 757 O O . GLN A 1 93 ? 23.977 1.206 -25.547 1.00 91.06 93 GLN A O 1
ATOM 762 N N . GLY A 1 94 ? 23.419 0.314 -23.567 1.00 93.00 94 GLY A N 1
ATOM 763 C CA . GLY A 1 94 ? 22.173 1.035 -23.420 1.00 93.00 94 GLY A CA 1
ATOM 764 C C . GLY A 1 94 ? 21.566 0.860 -22.038 1.00 93.00 94 GLY A C 1
ATOM 765 O O . GLY A 1 94 ? 22.218 0.479 -21.063 1.00 93.00 94 GLY A O 1
ATOM 766 N N . LEU A 1 95 ? 20.281 1.158 -21.977 1.00 95.06 95 LEU A N 1
ATOM 767 C CA . LEU A 1 95 ? 19.441 1.036 -20.806 1.00 95.06 95 LEU A CA 1
ATOM 768 C C . LEU A 1 95 ? 18.444 -0.098 -21.027 1.00 95.06 95 LEU A C 1
ATOM 770 O O . LEU A 1 95 ? 18.016 -0.354 -22.154 1.00 95.06 95 LEU A O 1
ATOM 774 N N . ARG A 1 96 ? 18.026 -0.742 -19.943 1.00 94.50 96 ARG A N 1
ATOM 775 C CA . ARG A 1 96 ? 16.892 -1.664 -19.947 1.00 94.50 96 ARG A CA 1
ATOM 776 C C . ARG A 1 96 ? 15.900 -1.251 -18.876 1.00 94.50 96 ARG A C 1
ATOM 778 O O . ARG A 1 96 ? 16.303 -0.927 -17.761 1.00 94.50 96 ARG A O 1
ATOM 785 N N . CYS A 1 97 ? 14.617 -1.270 -19.210 1.00 92.75 97 CYS A N 1
ATOM 786 C CA . CYS A 1 97 ? 13.568 -1.115 -18.225 1.00 92.75 97 CYS A CA 1
ATOM 787 C C . CYS A 1 97 ? 13.557 -2.330 -17.292 1.00 92.75 97 CYS A C 1
ATOM 789 O O . CYS A 1 97 ? 13.448 -3.466 -17.753 1.00 92.75 97 CYS A O 1
ATOM 791 N N . ASP A 1 98 ? 13.659 -2.091 -15.989 1.00 89.19 98 ASP A N 1
ATOM 792 C CA . ASP A 1 98 ? 13.665 -3.155 -14.980 1.00 89.19 98 ASP A CA 1
ATOM 793 C C . ASP A 1 98 ? 12.275 -3.766 -14.742 1.00 89.19 98 ASP A C 1
ATOM 795 O O . ASP A 1 98 ? 12.166 -4.844 -14.172 1.00 89.19 98 ASP A O 1
ATOM 799 N N . ASP A 1 99 ? 11.217 -3.105 -15.221 1.00 88.06 99 ASP A N 1
ATOM 800 C CA . ASP A 1 99 ? 9.835 -3.542 -15.007 1.00 88.06 99 ASP A CA 1
ATOM 801 C C . ASP A 1 99 ? 9.299 -4.386 -16.177 1.00 88.06 99 ASP A C 1
ATOM 803 O O . ASP A 1 99 ? 8.552 -5.335 -15.963 1.00 88.06 99 ASP A O 1
ATOM 807 N N . CYS A 1 100 ? 9.663 -4.047 -17.422 1.00 88.38 100 CYS A N 1
ATOM 808 C CA . CYS A 1 100 ? 9.115 -4.677 -18.637 1.00 88.38 100 CYS A CA 1
ATOM 809 C C . CYS A 1 100 ? 10.171 -5.201 -19.622 1.00 88.38 100 CYS A C 1
ATOM 811 O O . CYS A 1 100 ? 9.835 -5.823 -20.625 1.00 88.38 100 CYS A O 1
ATOM 813 N N . GLY A 1 101 ? 11.455 -4.926 -19.379 1.00 89.38 101 GLY A N 1
ATOM 814 C CA . GLY A 1 101 ? 12.538 -5.362 -20.254 1.00 89.38 101 GLY A CA 1
ATOM 815 C C . GLY A 1 101 ? 12.795 -4.498 -21.490 1.00 89.38 101 GLY A C 1
ATOM 816 O O . GLY A 1 101 ? 13.761 -4.800 -22.187 1.00 89.38 101 GLY A O 1
ATOM 817 N N . PHE A 1 102 ? 12.016 -3.434 -21.734 1.00 92.25 102 PHE A N 1
ATOM 818 C CA . PHE A 1 102 ? 12.216 -2.514 -22.865 1.00 92.25 102 PHE A CA 1
ATOM 819 C C . PHE A 1 102 ? 13.659 -2.002 -22.906 1.00 92.25 102 PHE A C 1
ATOM 821 O O . PHE A 1 102 ? 14.141 -1.398 -21.943 1.00 92.25 102 PHE A O 1
ATOM 828 N N . ALA A 1 103 ? 14.361 -2.245 -24.006 1.00 94.56 103 ALA A N 1
ATOM 829 C CA . ALA A 1 103 ? 15.751 -1.868 -24.188 1.00 94.56 103 ALA A CA 1
ATOM 830 C C . ALA A 1 103 ? 15.852 -0.596 -25.034 1.00 94.56 103 ALA A C 1
ATOM 832 O O . ALA A 1 103 ? 15.303 -0.508 -26.129 1.00 94.56 103 ALA A O 1
ATOM 833 N N . ALA A 1 104 ? 16.582 0.406 -24.554 1.00 95.00 104 ALA A N 1
ATOM 834 C CA . ALA A 1 104 ? 16.714 1.681 -25.248 1.00 95.00 104 ALA A CA 1
ATOM 835 C C . ALA A 1 104 ? 18.144 2.213 -25.188 1.00 95.00 104 ALA A C 1
ATOM 837 O O . ALA A 1 104 ? 18.838 2.065 -24.184 1.00 95.00 104 ALA A O 1
ATOM 838 N N . HIS A 1 105 ? 18.580 2.931 -26.226 1.00 94.25 105 HIS A N 1
ATOM 839 C CA . HIS A 1 105 ? 19.743 3.812 -26.078 1.00 94.25 105 HIS A CA 1
ATOM 840 C C . HIS A 1 105 ? 19.454 4.893 -25.030 1.00 94.25 105 HIS A C 1
ATOM 842 O O . HIS A 1 105 ? 18.307 5.311 -24.874 1.00 94.25 105 HIS A O 1
ATOM 848 N N . LYS A 1 106 ? 20.505 5.460 -24.428 1.00 91.06 106 LYS A N 1
ATOM 849 C CA . LYS A 1 106 ? 20.387 6.569 -23.463 1.00 91.06 106 LYS A CA 1
ATOM 850 C C . LYS A 1 106 ? 19.574 7.766 -23.981 1.00 91.06 106 LYS A C 1
ATOM 852 O O . LYS A 1 106 ? 18.797 8.349 -23.248 1.00 91.06 106 LYS A O 1
ATOM 857 N N . ARG A 1 107 ? 19.710 8.115 -25.265 1.00 92.25 107 ARG A N 1
ATOM 858 C CA . ARG A 1 107 ? 18.915 9.197 -25.884 1.00 92.25 107 ARG A CA 1
ATOM 859 C C . ARG A 1 107 ? 17.481 8.780 -26.217 1.00 92.25 107 ARG A C 1
ATOM 861 O O . ARG A 1 107 ? 16.596 9.621 -26.299 1.00 92.25 107 ARG A O 1
ATOM 868 N N . CYS A 1 108 ? 17.262 7.492 -26.477 1.00 91.25 108 CYS A N 1
ATOM 869 C CA . CYS A 1 108 ? 15.944 6.975 -26.837 1.00 91.25 108 CYS A CA 1
ATOM 870 C C . CYS A 1 108 ? 15.057 6.797 -25.601 1.00 91.25 108 CYS A C 1
ATOM 872 O O . CYS A 1 108 ? 13.852 6.995 -25.701 1.00 91.25 108 CYS A O 1
ATOM 874 N N . SER A 1 109 ? 15.634 6.485 -24.435 1.00 91.75 109 SER A N 1
ATOM 875 C CA . SER A 1 109 ? 14.877 6.365 -23.182 1.00 91.75 109 SER A CA 1
ATOM 876 C C . SER A 1 109 ? 14.162 7.661 -22.806 1.00 91.75 109 SER A C 1
ATOM 878 O O . SER A 1 109 ? 13.015 7.618 -22.378 1.00 91.75 109 SER A O 1
ATOM 880 N N . GLU A 1 110 ? 14.790 8.816 -23.036 1.00 90.88 110 GLU A N 1
ATOM 881 C CA . GLU A 1 110 ? 14.208 10.141 -22.763 1.00 90.88 110 GLU A CA 1
ATOM 882 C C . GLU A 1 110 ? 12.990 10.462 -23.646 1.00 90.88 110 GLU A C 1
ATOM 884 O O . GLU A 1 110 ? 12.198 11.341 -23.320 1.00 90.88 110 GLU A O 1
ATOM 889 N N . ARG A 1 111 ? 12.840 9.755 -24.773 1.00 90.44 111 ARG A N 1
ATOM 890 C CA . ARG A 1 111 ? 11.743 9.925 -25.741 1.00 90.44 111 ARG A CA 1
ATOM 891 C C . ARG A 1 111 ? 10.756 8.761 -25.733 1.00 90.44 111 ARG A C 1
ATOM 893 O O . ARG A 1 111 ? 9.838 8.739 -26.549 1.00 90.44 111 ARG A O 1
ATOM 900 N N . SER A 1 112 ? 10.975 7.780 -24.861 1.00 86.31 112 SER A N 1
ATOM 901 C CA . SER A 1 112 ? 10.085 6.631 -24.740 1.00 86.31 112 SER A CA 1
ATOM 902 C C . SER A 1 112 ? 8.702 7.069 -24.256 1.00 86.31 112 SER A C 1
ATOM 904 O O . SER A 1 112 ? 8.563 8.029 -23.494 1.00 86.31 112 SER A O 1
ATOM 906 N N . LEU A 1 113 ? 7.672 6.383 -24.747 1.00 87.50 113 LEU A N 1
ATOM 907 C CA . LEU A 1 113 ? 6.290 6.659 -24.378 1.00 87.50 113 LEU A CA 1
ATOM 908 C C . LEU A 1 113 ? 6.012 6.203 -22.936 1.00 87.50 113 LEU A C 1
ATOM 910 O O . LEU A 1 113 ? 6.746 5.406 -22.352 1.00 87.50 113 LEU A O 1
ATOM 914 N N . LEU A 1 114 ? 4.923 6.711 -22.358 1.00 86.88 114 LEU A N 1
ATOM 915 C CA . LEU A 1 114 ? 4.441 6.326 -21.026 1.00 86.88 114 LEU A CA 1
ATOM 916 C C . LEU A 1 114 ? 3.572 5.060 -21.095 1.00 86.88 114 LEU A C 1
ATOM 918 O O . LEU A 1 114 ? 2.459 5.024 -20.576 1.00 86.88 114 LEU A O 1
ATOM 922 N N . ASP A 1 115 ? 4.063 4.036 -21.781 1.00 87.81 115 ASP A N 1
ATOM 923 C CA . ASP A 1 115 ? 3.335 2.813 -22.123 1.00 87.81 115 ASP A CA 1
ATOM 924 C C . ASP A 1 115 ? 3.953 1.553 -21.501 1.00 87.81 115 ASP A C 1
ATOM 926 O O . ASP A 1 115 ? 3.704 0.440 -21.964 1.00 87.81 115 ASP A O 1
ATOM 930 N N . CYS A 1 116 ? 4.753 1.711 -20.442 1.00 88.50 116 CYS A N 1
ATOM 931 C CA . CYS A 1 116 ? 5.409 0.597 -19.772 1.00 88.50 116 CYS A CA 1
ATOM 932 C C . CYS A 1 116 ? 4.379 -0.446 -19.314 1.00 88.50 116 CYS A C 1
ATOM 934 O O . CYS A 1 116 ? 3.467 -0.139 -18.542 1.00 88.50 116 CYS A O 1
ATOM 936 N N . ARG A 1 117 ? 4.556 -1.695 -19.762 1.00 87.62 117 ARG A N 1
ATOM 937 C CA . ARG A 1 117 ? 3.760 -2.859 -19.353 1.00 87.62 117 ARG A CA 1
ATOM 938 C C . ARG A 1 117 ? 4.638 -3.812 -18.547 1.00 87.62 117 ARG A C 1
ATOM 940 O O . ARG A 1 117 ? 5.342 -4.616 -19.152 1.00 87.62 117 ARG A O 1
ATOM 947 N N . PRO A 1 118 ? 4.672 -3.677 -17.209 1.00 86.00 118 PRO A N 1
ATOM 948 C CA . PRO A 1 118 ? 5.453 -4.563 -16.363 1.00 86.00 118 PRO A CA 1
ATOM 949 C C . PRO A 1 118 ? 5.104 -6.033 -16.600 1.00 86.00 118 PRO A C 1
ATOM 951 O O . PRO A 1 118 ? 3.934 -6.369 -16.764 1.00 86.00 118 PRO A O 1
ATOM 954 N N . ASP A 1 119 ? 6.116 -6.894 -16.601 1.00 82.00 119 ASP A N 1
ATOM 955 C CA . ASP A 1 119 ? 5.982 -8.329 -16.868 1.00 82.00 119 ASP A CA 1
ATOM 956 C C . ASP A 1 119 ? 6.627 -9.119 -15.718 1.00 82.00 119 ASP A C 1
ATOM 958 O O . ASP A 1 119 ? 7.717 -8.782 -15.241 1.00 82.00 119 ASP A O 1
ATOM 962 N N . LEU A 1 120 ? 5.953 -10.183 -15.270 1.00 82.31 120 LEU A N 1
ATOM 963 C CA . LEU A 1 120 ? 6.386 -11.065 -14.177 1.00 82.31 120 LEU A CA 1
ATOM 964 C C . LEU A 1 120 ? 7.787 -11.657 -14.389 1.00 82.31 120 LEU A C 1
ATOM 966 O O . LEU A 1 120 ? 8.496 -11.953 -13.428 1.00 82.31 120 LEU A O 1
ATOM 970 N N . LYS A 1 121 ? 8.241 -11.787 -15.640 1.00 82.25 121 LYS A N 1
ATOM 971 C CA . LYS A 1 121 ? 9.612 -12.195 -15.970 1.00 82.25 121 LYS A CA 1
ATOM 972 C C . LYS A 1 121 ? 10.661 -11.266 -15.351 1.00 82.25 121 LYS A C 1
ATOM 974 O O . LYS A 1 121 ? 11.760 -11.720 -15.008 1.00 82.25 121 LYS A O 1
ATOM 979 N N . TYR A 1 122 ? 10.338 -9.980 -15.242 1.00 81.44 122 TYR A N 1
ATOM 980 C CA . TYR A 1 122 ? 11.215 -8.944 -14.705 1.00 81.44 122 TYR A CA 1
ATOM 981 C C . TYR A 1 122 ? 10.831 -8.574 -13.262 1.00 81.44 122 TYR A C 1
ATOM 983 O O . TYR A 1 122 ? 11.715 -8.395 -12.423 1.00 81.44 122 TYR A O 1
ATOM 991 N N . VAL A 1 123 ? 9.538 -8.590 -12.924 1.00 81.75 123 VAL A N 1
ATOM 992 C CA . VAL A 1 123 ? 9.024 -8.336 -11.567 1.00 81.75 123 VAL A CA 1
ATOM 993 C C . VAL A 1 123 ? 8.980 -9.631 -10.745 1.00 81.75 123 VAL A C 1
ATOM 995 O O . VAL A 1 123 ? 7.937 -10.248 -10.571 1.00 81.75 123 VAL A O 1
ATOM 998 N N . LYS A 1 124 ? 10.140 -10.065 -10.241 1.00 75.31 124 LYS A N 1
ATOM 999 C CA . LYS A 1 124 ? 10.289 -11.387 -9.595 1.00 75.31 124 LYS A CA 1
ATOM 1000 C C . LYS A 1 124 ? 9.931 -11.460 -8.108 1.00 75.31 124 LYS A C 1
ATOM 1002 O O . LYS A 1 124 ? 9.869 -12.558 -7.576 1.00 75.31 124 LYS A O 1
ATOM 1007 N N . ARG A 1 125 ? 9.787 -10.322 -7.427 1.00 85.75 125 ARG A N 1
ATOM 1008 C CA . ARG A 1 125 ? 9.594 -10.234 -5.968 1.00 85.75 125 ARG A CA 1
ATOM 1009 C C . ARG A 1 125 ? 8.342 -9.427 -5.644 1.00 85.75 125 ARG A C 1
ATOM 1011 O O . ARG A 1 125 ? 7.932 -8.597 -6.451 1.00 85.75 125 ARG A O 1
ATOM 1018 N N . MET A 1 126 ? 7.772 -9.643 -4.464 1.00 87.69 126 MET A N 1
ATOM 1019 C CA . MET A 1 126 ? 6.553 -8.966 -4.012 1.00 87.69 126 MET A CA 1
ATOM 1020 C C . MET A 1 126 ? 6.873 -7.722 -3.183 1.00 87.69 126 MET A C 1
ATOM 1022 O O . MET A 1 126 ? 6.181 -6.710 -3.282 1.00 87.69 126 MET A O 1
ATOM 1026 N N . PHE A 1 127 ? 7.923 -7.783 -2.364 1.00 91.69 127 PHE A N 1
ATOM 1027 C CA . PHE A 1 127 ? 8.344 -6.685 -1.498 1.00 91.69 127 PHE A CA 1
ATOM 1028 C C . PHE A 1 127 ? 9.339 -5.758 -2.201 1.00 91.69 127 PHE A C 1
ATOM 1030 O O . PHE A 1 127 ? 10.108 -6.175 -3.068 1.00 91.69 127 PHE A O 1
ATOM 1037 N N . ALA A 1 128 ? 9.354 -4.486 -1.788 1.00 89.38 128 ALA A N 1
ATOM 1038 C CA . ALA A 1 128 ? 10.242 -3.454 -2.331 1.00 89.38 128 ALA A CA 1
ATOM 1039 C C . ALA A 1 128 ? 10.121 -3.217 -3.849 1.00 89.38 128 ALA A C 1
ATOM 1041 O O . ALA A 1 128 ? 11.059 -2.756 -4.503 1.00 89.38 128 ALA A O 1
ATOM 1042 N N . VAL A 1 129 ? 8.944 -3.506 -4.406 1.00 89.06 129 VAL A N 1
ATOM 1043 C CA . VAL A 1 129 ? 8.545 -3.135 -5.767 1.00 89.06 129 VAL A CA 1
ATOM 1044 C C . VAL A 1 129 ? 7.547 -1.990 -5.675 1.00 89.06 129 VAL A C 1
ATOM 1046 O O . VAL A 1 129 ? 6.752 -1.923 -4.740 1.00 89.06 129 VAL A O 1
ATOM 1049 N N . ASP A 1 130 ? 7.608 -1.074 -6.638 1.00 90.81 130 ASP A N 1
ATOM 1050 C CA . ASP A 1 130 ? 6.602 -0.027 -6.777 1.00 90.81 130 ASP A CA 1
ATOM 1051 C C . ASP A 1 130 ? 5.193 -0.638 -6.869 1.00 90.81 130 ASP A C 1
ATOM 1053 O O . ASP A 1 130 ? 4.966 -1.606 -7.600 1.00 90.81 130 ASP A O 1
ATOM 1057 N N . LEU A 1 131 ? 4.247 -0.068 -6.122 1.00 91.69 131 LEU A N 1
ATOM 1058 C CA . LEU A 1 131 ? 2.908 -0.629 -5.959 1.00 91.69 131 LEU A CA 1
ATOM 1059 C C . LEU A 1 131 ? 2.167 -0.720 -7.298 1.00 91.69 131 LEU A C 1
ATOM 1061 O O . LEU A 1 131 ? 1.556 -1.747 -7.600 1.00 91.69 131 LEU A O 1
ATOM 1065 N N . THR A 1 132 ? 2.260 0.329 -8.117 1.00 91.25 132 THR A N 1
ATOM 1066 C CA . THR A 1 132 ? 1.636 0.369 -9.447 1.00 91.25 132 THR A CA 1
ATOM 1067 C C . THR A 1 132 ? 2.257 -0.682 -10.365 1.00 91.25 132 THR A C 1
ATOM 1069 O O . THR A 1 132 ? 1.543 -1.425 -11.034 1.00 91.25 132 THR A O 1
ATOM 1072 N N . THR A 1 133 ? 3.585 -0.796 -10.348 1.00 90.06 133 THR A N 1
ATOM 1073 C CA . THR A 1 133 ? 4.346 -1.785 -11.118 1.00 90.06 133 THR A CA 1
ATOM 1074 C C . THR A 1 133 ? 3.940 -3.213 -10.771 1.00 90.06 133 THR A C 1
ATOM 1076 O O . THR A 1 133 ? 3.650 -3.999 -11.673 1.00 90.06 133 THR A O 1
ATOM 1079 N N . LEU A 1 134 ? 3.872 -3.535 -9.476 1.00 90.31 134 LEU A N 1
ATOM 1080 C CA . LEU A 1 134 ? 3.476 -4.856 -8.994 1.00 90.31 134 LEU A CA 1
ATOM 1081 C C . LEU A 1 134 ? 2.035 -5.182 -9.407 1.00 90.31 134 LEU A C 1
ATOM 1083 O O . LEU A 1 134 ? 1.773 -6.236 -9.980 1.00 90.31 134 LEU A O 1
ATOM 1087 N N . CYS A 1 135 ? 1.105 -4.257 -9.168 1.00 91.12 135 CYS A N 1
ATOM 1088 C CA . CYS A 1 135 ? -0.305 -4.436 -9.504 1.00 91.12 135 CYS A CA 1
ATOM 1089 C C . CYS A 1 135 ? -0.518 -4.651 -11.010 1.00 91.12 135 CYS A C 1
ATOM 1091 O O . CYS A 1 135 ? -1.239 -5.567 -11.402 1.00 91.12 135 CYS A O 1
ATOM 1093 N N . MET A 1 136 ? 0.172 -3.881 -11.861 1.00 89.62 136 MET A N 1
ATOM 1094 C CA . MET A 1 136 ? 0.119 -4.063 -13.315 1.00 89.62 136 MET A CA 1
ATOM 1095 C C . MET A 1 136 ? 0.697 -5.412 -13.757 1.00 89.62 136 MET A C 1
ATOM 1097 O O . MET A 1 136 ? 0.056 -6.096 -14.550 1.00 89.62 136 MET A O 1
ATOM 1101 N N . ALA A 1 137 ? 1.857 -5.823 -13.229 1.00 86.81 137 ALA A N 1
ATOM 1102 C CA . ALA A 1 137 ? 2.476 -7.106 -13.580 1.00 86.81 137 ALA A CA 1
ATOM 1103 C C . ALA A 1 137 ? 1.587 -8.304 -13.202 1.00 86.81 137 ALA A C 1
ATOM 1105 O O . ALA A 1 137 ? 1.487 -9.274 -13.950 1.00 86.81 137 ALA A O 1
ATOM 1106 N N . HIS A 1 138 ? 0.908 -8.220 -12.055 1.00 84.88 138 HIS A N 1
ATOM 1107 C CA . HIS A 1 138 ? 0.001 -9.259 -11.565 1.00 84.88 138 HIS A CA 1
ATOM 1108 C C . HIS A 1 138 ? -1.439 -9.126 -12.080 1.00 84.88 138 HIS A C 1
ATOM 1110 O O . HIS A 1 138 ? -2.253 -9.999 -11.791 1.00 84.88 138 HIS A O 1
ATOM 1116 N N . SER A 1 139 ? -1.762 -8.076 -12.844 1.00 88.94 139 SER A N 1
ATOM 1117 C CA . SER A 1 139 ? -3.128 -7.776 -13.306 1.00 88.94 139 SER A CA 1
ATOM 1118 C C . SER A 1 139 ? -4.158 -7.704 -12.165 1.00 88.94 139 SER A C 1
ATOM 1120 O O . SER A 1 139 ? -5.272 -8.212 -12.275 1.00 88.94 139 SER A O 1
ATOM 1122 N N . VAL A 1 140 ? -3.781 -7.063 -11.058 1.00 90.25 140 VAL A N 1
ATOM 1123 C CA . VAL A 1 140 ? -4.621 -6.849 -9.866 1.00 90.25 140 VAL A CA 1
ATOM 1124 C C . VAL A 1 140 ? -4.663 -5.365 -9.500 1.00 90.25 140 VAL A C 1
ATOM 1126 O O . VAL A 1 140 ? -3.813 -4.595 -9.933 1.00 90.25 140 VAL A O 1
ATOM 1129 N N . LEU A 1 141 ? -5.637 -4.948 -8.686 1.00 91.62 141 LEU A N 1
ATOM 1130 C CA . LEU A 1 141 ? -5.701 -3.577 -8.146 1.00 91.62 141 LEU A CA 1
ATOM 1131 C C . LEU A 1 141 ? -5.104 -3.451 -6.740 1.00 91.62 141 LEU A C 1
ATOM 1133 O O . LEU A 1 141 ? -4.777 -2.345 -6.311 1.00 91.62 141 LEU A O 1
ATOM 1137 N N . VAL A 1 142 ? -4.977 -4.571 -6.026 1.00 95.19 142 VAL A N 1
ATOM 1138 C CA . VAL A 1 142 ? -4.382 -4.647 -4.692 1.00 95.19 142 VAL A CA 1
ATOM 1139 C C . VAL A 1 142 ? -3.385 -5.807 -4.667 1.00 95.19 142 VAL A C 1
ATOM 1141 O O . VAL A 1 142 ? -3.682 -6.880 -5.196 1.00 95.19 142 VAL A O 1
ATOM 1144 N N . PRO A 1 143 ? -2.201 -5.636 -4.058 1.00 93.75 143 PRO A N 1
ATOM 1145 C CA . PRO A 1 143 ? -1.223 -6.705 -3.922 1.00 93.75 143 PRO A CA 1
ATOM 1146 C C . PRO A 1 143 ? -1.777 -7.909 -3.143 1.00 93.75 143 PRO A C 1
ATOM 1148 O O . PRO A 1 143 ? -2.325 -7.720 -2.051 1.00 93.75 143 PRO A O 1
ATOM 1151 N N . PRO A 1 144 ? -1.532 -9.154 -3.595 1.00 91.94 144 PRO A N 1
ATOM 1152 C CA . PRO A 1 144 ? -2.021 -10.351 -2.910 1.00 91.94 144 PRO A CA 1
ATOM 1153 C C . PRO A 1 144 ? -1.560 -10.473 -1.453 1.00 91.94 144 PRO A C 1
ATOM 1155 O O . PRO A 1 144 ? -2.278 -11.033 -0.631 1.00 91.94 144 PRO A O 1
ATOM 1158 N N . VAL A 1 145 ? -0.375 -9.953 -1.117 1.00 94.00 145 VAL A N 1
ATOM 1159 C CA . VAL A 1 145 ? 0.139 -9.922 0.263 1.00 94.00 145 VAL A CA 1
ATOM 1160 C C . VAL A 1 145 ? -0.698 -9.022 1.173 1.00 94.00 145 VAL A C 1
ATOM 1162 O O . VAL A 1 145 ? -0.938 -9.373 2.325 1.00 94.00 145 VAL A O 1
ATOM 1165 N N . VAL A 1 146 ? -1.192 -7.890 0.661 1.00 97.19 146 VAL A N 1
ATOM 1166 C CA . VAL A 1 146 ? -2.052 -6.978 1.425 1.00 97.19 146 VAL A CA 1
ATOM 1167 C C . VAL A 1 146 ? -3.395 -7.646 1.689 1.00 97.19 146 VAL A C 1
ATOM 1169 O O . VAL A 1 146 ? -3.825 -7.702 2.840 1.00 97.19 146 VAL A O 1
ATOM 1172 N N . GLU A 1 147 ? -4.020 -8.204 0.650 1.00 95.69 147 GLU A N 1
ATOM 1173 C CA . GLU A 1 147 ? -5.303 -8.901 0.777 1.00 95.69 147 GLU A CA 1
ATOM 1174 C C . GLU A 1 147 ? -5.211 -10.097 1.730 1.00 95.69 147 GLU A C 1
ATOM 1176 O O . GLU A 1 147 ? -6.004 -10.193 2.663 1.00 95.69 147 GLU A O 1
ATOM 1181 N N . GLN A 1 148 ? -4.219 -10.978 1.552 1.00 95.56 148 GLN A N 1
ATOM 1182 C CA . GLN A 1 148 ? -4.070 -12.183 2.375 1.00 95.56 148 GLN A CA 1
ATOM 1183 C C . GLN A 1 148 ? -3.836 -11.848 3.851 1.00 95.56 148 GLN A C 1
ATOM 1185 O O . GLN A 1 148 ? -4.490 -12.433 4.716 1.00 95.56 148 GLN A O 1
ATOM 1190 N N . CYS A 1 149 ? -2.971 -10.876 4.155 1.00 98.00 149 CYS A N 1
ATOM 1191 C CA . CYS A 1 149 ? -2.750 -10.442 5.534 1.00 98.00 149 CYS A CA 1
ATOM 1192 C C . CYS A 1 149 ? -4.012 -9.826 6.152 1.00 98.00 149 CYS A C 1
ATOM 1194 O O . CYS A 1 149 ? -4.366 -10.158 7.281 1.00 98.00 149 CYS A O 1
ATOM 1196 N N . ILE A 1 150 ? -4.709 -8.948 5.420 1.00 98.56 150 ILE A N 1
ATOM 1197 C CA . ILE A 1 150 ? -5.950 -8.311 5.886 1.00 98.56 150 ILE A CA 1
ATOM 1198 C C . ILE A 1 150 ? -7.029 -9.356 6.164 1.00 98.56 150 ILE A C 1
ATOM 1200 O O . ILE A 1 150 ? -7.655 -9.315 7.226 1.00 98.56 150 ILE A O 1
ATOM 1204 N N . MET A 1 151 ? -7.226 -10.297 5.238 1.00 97.81 151 MET A N 1
ATOM 1205 C CA . MET A 1 151 ? -8.195 -11.380 5.381 1.00 97.81 151 MET A CA 1
ATOM 1206 C C . MET A 1 151 ? -7.883 -12.233 6.608 1.00 97.81 151 MET A C 1
ATOM 1208 O O . MET A 1 151 ? -8.776 -12.506 7.405 1.00 97.81 151 MET A O 1
ATOM 1212 N N . GLU A 1 152 ? -6.622 -12.614 6.802 1.00 98.19 152 GLU A N 1
ATOM 1213 C CA . GLU A 1 152 ? -6.222 -13.468 7.918 1.00 98.19 152 GLU A CA 1
ATOM 1214 C C . GLU A 1 152 ? -6.357 -12.759 9.277 1.00 98.19 152 GLU A C 1
ATOM 1216 O O . GLU A 1 152 ? -6.864 -13.341 10.242 1.00 98.19 152 GLU A O 1
ATOM 1221 N N . VAL A 1 153 ? -6.001 -11.471 9.353 1.00 98.56 153 VAL A N 1
ATOM 1222 C CA . VAL A 1 153 ? -6.210 -10.658 10.562 1.00 98.56 153 VAL A CA 1
ATOM 1223 C C . VAL A 1 153 ? -7.698 -10.476 10.858 1.00 98.56 153 VAL A C 1
ATOM 1225 O O . VAL A 1 153 ? -8.095 -10.585 12.016 1.00 98.56 153 VAL A O 1
ATOM 1228 N N . GLN A 1 154 ? -8.550 -10.260 9.854 1.00 98.31 154 GLN A N 1
ATOM 1229 C CA . GLN A 1 154 ? -9.999 -10.212 10.089 1.00 98.31 154 GLN A CA 1
ATOM 1230 C C . GLN A 1 154 ? -10.567 -11.570 10.508 1.00 98.31 154 GLN A C 1
ATOM 1232 O O . GLN A 1 154 ? -11.471 -11.627 11.338 1.00 98.31 154 GLN A O 1
ATOM 1237 N N . ARG A 1 155 ? -10.020 -12.668 9.977 1.00 97.75 155 ARG A N 1
ATOM 1238 C CA . ARG A 1 155 ? -10.500 -14.024 10.251 1.00 97.75 155 ARG A CA 1
ATOM 1239 C C . ARG A 1 155 ? -10.271 -14.457 11.699 1.00 97.75 155 ARG A C 1
ATOM 1241 O O . ARG A 1 155 ? -11.152 -15.085 12.276 1.00 97.75 155 ARG A O 1
ATOM 1248 N N . ARG A 1 156 ? -9.101 -14.165 12.282 1.00 97.38 156 ARG A N 1
ATOM 1249 C CA . ARG A 1 156 ? -8.751 -14.635 13.644 1.00 97.38 156 ARG A CA 1
ATOM 1250 C C . ARG A 1 156 ? -8.104 -13.601 14.567 1.00 97.38 156 ARG A C 1
ATOM 1252 O O . ARG A 1 156 ? -7.962 -13.858 15.756 1.00 97.38 156 ARG A O 1
ATOM 1259 N N . GLY A 1 157 ? -7.698 -12.448 14.043 1.00 97.25 157 GLY A N 1
ATOM 1260 C CA . GLY A 1 157 ? -6.946 -11.427 14.778 1.00 97.25 157 GLY A CA 1
ATOM 1261 C C . GLY A 1 157 ? -7.786 -10.333 15.434 1.00 97.25 157 GLY A C 1
ATOM 1262 O O . GLY A 1 157 ? -7.245 -9.566 16.223 1.00 97.25 157 GLY A O 1
ATOM 1263 N N . LEU A 1 158 ? -9.092 -10.243 15.154 1.00 98.12 158 LEU A N 1
ATOM 1264 C CA . LEU A 1 158 ? -9.929 -9.130 15.636 1.00 98.12 158 LEU A CA 1
ATOM 1265 C C . LEU A 1 158 ? -10.068 -9.056 17.159 1.00 98.12 158 LEU A C 1
ATOM 1267 O O . LEU A 1 158 ? -10.331 -7.975 17.680 1.00 98.12 158 LEU A O 1
ATOM 1271 N N . ASN A 1 159 ? -9.875 -10.174 17.860 1.00 97.69 159 ASN A N 1
ATOM 1272 C CA . ASN A 1 159 ? -9.921 -10.239 19.322 1.00 97.69 159 ASN A CA 1
ATOM 1273 C C . ASN A 1 159 ? -8.524 -10.283 19.962 1.00 97.69 159 ASN A C 1
ATOM 1275 O O . ASN A 1 159 ? -8.429 -10.308 21.185 1.00 97.69 159 ASN A O 1
ATOM 1279 N N . ALA A 1 160 ? -7.450 -10.300 19.163 1.00 97.88 160 ALA A N 1
ATOM 1280 C CA . ALA A 1 160 ? -6.088 -10.319 19.680 1.00 97.88 160 ALA A CA 1
ATOM 1281 C C . ALA A 1 160 ? -5.742 -8.951 20.279 1.00 97.88 160 ALA A C 1
ATOM 1283 O O . ALA A 1 160 ? -5.755 -7.932 19.582 1.00 97.88 160 ALA A O 1
ATOM 1284 N N . GLU A 1 161 ? -5.447 -8.924 21.577 1.00 98.06 161 GLU A N 1
ATOM 1285 C CA . GLU A 1 161 ? -5.088 -7.699 22.283 1.00 98.06 161 GLU A CA 1
ATOM 1286 C C . GLU A 1 161 ? -3.867 -7.032 21.640 1.00 98.06 161 GLU A C 1
ATOM 1288 O O . GLU A 1 161 ? -2.866 -7.673 21.335 1.00 98.06 161 GLU A O 1
ATOM 1293 N N . GLY A 1 162 ? -3.954 -5.727 21.388 1.00 97.81 162 GLY A N 1
ATOM 1294 C CA . GLY A 1 162 ? -2.856 -4.966 20.810 1.00 97.81 162 GLY A CA 1
ATOM 1295 C C . GLY A 1 162 ? -2.510 -5.354 19.370 1.00 97.81 162 GLY A C 1
ATOM 1296 O O . GLY A 1 162 ? -1.365 -5.150 18.960 1.00 97.81 162 GLY A O 1
ATOM 1297 N N . ILE A 1 163 ? -3.444 -5.901 18.581 1.00 98.56 163 ILE A N 1
ATOM 1298 C CA . ILE A 1 163 ? -3.218 -6.170 17.151 1.00 98.56 163 ILE A CA 1
ATOM 1299 C C . ILE A 1 163 ? -2.661 -4.920 16.436 1.00 98.56 163 ILE A C 1
ATOM 1301 O O . ILE A 1 163 ? -3.096 -3.798 16.675 1.00 98.56 163 ILE A O 1
ATOM 1305 N N . TYR A 1 164 ? -1.627 -5.099 15.608 1.00 98.44 164 TYR A N 1
ATOM 1306 C CA . TYR A 1 164 ? -0.762 -4.047 15.035 1.00 98.44 164 TYR A CA 1
ATOM 1307 C C . TYR A 1 164 ? 0.141 -3.258 15.994 1.00 98.44 164 TYR A C 1
ATOM 1309 O O . TYR A 1 164 ? 1.167 -2.750 15.532 1.00 98.44 164 TYR A O 1
ATOM 1317 N N . ARG A 1 165 ? -0.163 -3.172 17.292 1.00 97.94 165 ARG A N 1
ATOM 1318 C CA . ARG A 1 165 ? 0.712 -2.540 18.294 1.00 97.94 165 ARG A CA 1
ATOM 1319 C C . ARG A 1 165 ? 1.830 -3.478 18.738 1.00 97.94 165 ARG A C 1
ATOM 1321 O O . ARG A 1 165 ? 2.990 -3.077 18.738 1.00 97.94 165 ARG A O 1
ATOM 1328 N N . ILE A 1 166 ? 1.475 -4.705 19.109 1.00 97.69 166 ILE A N 1
ATOM 1329 C CA . ILE A 1 166 ? 2.424 -5.745 19.510 1.00 97.69 166 ILE A CA 1
ATOM 1330 C C . ILE A 1 166 ? 3.173 -6.231 18.265 1.00 97.69 166 ILE A C 1
ATOM 1332 O O . ILE A 1 166 ? 2.584 -6.417 17.195 1.00 97.69 166 ILE A O 1
ATOM 1336 N N . SER A 1 167 ? 4.488 -6.387 18.402 1.00 95.25 167 SER A N 1
ATOM 1337 C CA . SER A 1 167 ? 5.350 -6.936 17.358 1.00 95.25 167 SER A CA 1
ATOM 1338 C C . SER A 1 167 ? 5.330 -8.457 17.416 1.00 95.25 167 SER A C 1
ATOM 1340 O O . SER A 1 167 ? 5.556 -9.026 18.480 1.00 95.25 167 SER A O 1
ATOM 1342 N N . GLY A 1 168 ? 5.095 -9.098 16.272 1.00 96.25 168 GLY A N 1
ATOM 1343 C CA . GLY A 1 168 ? 5.323 -10.532 16.130 1.00 96.25 168 GLY A CA 1
ATOM 1344 C C . GLY A 1 168 ? 6.805 -10.884 16.014 1.00 96.25 168 GLY A C 1
ATOM 1345 O O . GLY A 1 168 ? 7.678 -10.009 16.031 1.00 96.25 168 GLY A O 1
ATOM 1346 N N . SER A 1 169 ? 7.081 -12.176 15.853 1.00 97.44 169 SER A N 1
ATOM 1347 C CA . SER A 1 169 ? 8.438 -12.691 15.662 1.00 97.44 169 SER A CA 1
ATOM 1348 C C . SER A 1 169 ? 9.075 -12.126 14.390 1.00 97.44 169 SER A C 1
ATOM 1350 O O . SER A 1 169 ? 8.566 -12.310 13.284 1.00 97.44 169 SER A O 1
ATOM 1352 N N . HIS A 1 170 ? 10.225 -11.462 14.533 1.00 95.50 170 HIS A N 1
ATOM 1353 C CA . HIS A 1 170 ? 10.969 -10.920 13.393 1.00 95.50 170 HIS A CA 1
ATOM 1354 C C . HIS A 1 170 ? 11.420 -12.024 12.427 1.00 95.50 170 HIS A C 1
ATOM 1356 O O . HIS A 1 170 ? 11.384 -11.839 11.213 1.00 95.50 170 HIS A O 1
ATOM 1362 N N . GLU A 1 171 ? 11.828 -13.176 12.962 1.00 97.25 171 GLU A N 1
ATOM 1363 C CA . GLU A 1 171 ? 12.228 -14.328 12.156 1.00 97.25 171 GLU A CA 1
ATOM 1364 C C . GLU A 1 171 ? 11.052 -14.859 11.326 1.00 97.25 171 GLU A C 1
ATOM 1366 O O . GLU A 1 171 ? 11.209 -15.124 10.136 1.00 97.25 171 GLU A O 1
ATOM 1371 N N . GLU A 1 172 ? 9.861 -14.949 11.923 1.00 97.44 172 GLU A N 1
ATOM 1372 C CA . GLU A 1 172 ? 8.663 -15.438 11.233 1.00 97.44 172 GLU A CA 1
ATOM 1373 C C . GLU A 1 172 ? 8.188 -14.452 10.159 1.00 97.44 172 GLU A C 1
ATOM 1375 O O . GLU A 1 172 ? 7.889 -14.845 9.032 1.00 97.44 172 GLU A O 1
ATOM 1380 N N . ILE A 1 173 ? 8.206 -13.150 10.464 1.00 97.75 173 ILE A N 1
ATOM 1381 C CA . ILE A 1 173 ? 7.910 -12.090 9.491 1.00 97.75 173 ILE A CA 1
ATOM 1382 C C . ILE A 1 173 ? 8.851 -12.188 8.283 1.00 97.75 173 ILE A C 1
ATOM 1384 O O . ILE A 1 173 ? 8.399 -12.097 7.141 1.00 97.75 173 ILE A O 1
ATOM 1388 N N . GLU A 1 174 ? 10.147 -12.391 8.514 1.00 95.62 174 GLU A N 1
ATOM 1389 C CA . GLU A 1 174 ? 11.136 -12.489 7.441 1.00 95.62 174 GLU A CA 1
ATOM 1390 C C . GLU A 1 174 ? 10.964 -13.773 6.610 1.00 95.62 174 GLU A C 1
ATOM 1392 O O . GLU A 1 174 ? 11.015 -13.717 5.380 1.00 95.62 174 GLU A O 1
ATOM 1397 N N . LYS A 1 175 ? 10.659 -14.914 7.244 1.00 95.38 175 LYS A N 1
ATOM 1398 C CA . LYS A 1 175 ? 10.312 -16.163 6.539 1.00 95.38 175 LYS A CA 1
ATOM 1399 C C . LYS A 1 175 ? 9.085 -15.993 5.644 1.00 95.38 175 LYS A C 1
ATOM 1401 O O . LYS A 1 175 ? 9.081 -16.449 4.496 1.00 95.38 175 LYS A O 1
ATOM 1406 N N . LEU A 1 176 ? 8.045 -15.320 6.136 1.00 95.56 176 LEU A N 1
ATOM 1407 C CA . LEU A 1 176 ? 6.844 -15.043 5.349 1.00 95.56 176 LEU A CA 1
ATOM 1408 C C . LEU A 1 176 ? 7.142 -14.087 4.192 1.00 95.56 176 LEU A C 1
ATOM 1410 O O . LEU A 1 176 ? 6.710 -14.339 3.068 1.00 95.56 176 LEU A O 1
ATOM 1414 N N . ARG A 1 177 ? 7.933 -13.035 4.433 1.00 94.12 177 ARG A N 1
ATOM 1415 C CA . ARG A 1 177 ? 8.388 -12.105 3.391 1.00 94.12 177 ARG A CA 1
ATOM 1416 C C . ARG A 1 177 ? 9.088 -12.847 2.251 1.00 94.12 177 ARG A C 1
ATOM 1418 O O . ARG A 1 177 ? 8.731 -12.659 1.090 1.00 94.12 177 ARG A O 1
ATOM 1425 N N . GLN A 1 178 ? 10.033 -13.726 2.583 1.00 91.81 178 GLN A N 1
ATOM 1426 C CA . GLN A 1 178 ? 10.746 -14.557 1.609 1.00 91.81 178 GLN A CA 1
ATOM 1427 C C . GLN A 1 178 ? 9.804 -15.510 0.869 1.00 91.81 178 GLN A C 1
ATOM 1429 O O . GLN A 1 178 ? 9.910 -15.647 -0.346 1.00 91.81 178 GLN A O 1
ATOM 1434 N N . SER A 1 179 ? 8.838 -16.108 1.571 1.00 91.06 179 SER A N 1
ATOM 1435 C CA . SER A 1 179 ? 7.834 -16.988 0.958 1.00 91.06 179 SER A CA 1
ATOM 1436 C C . SER A 1 179 ? 7.017 -16.256 -0.112 1.00 91.06 179 SER A C 1
ATOM 1438 O O . SER A 1 179 ? 6.821 -16.788 -1.201 1.00 91.06 179 SER A O 1
ATOM 1440 N N . PHE A 1 180 ? 6.602 -15.013 0.154 1.00 91.12 180 PHE A N 1
ATOM 1441 C CA . PHE A 1 180 ? 5.920 -14.167 -0.830 1.00 91.12 180 PHE A CA 1
ATOM 1442 C C . PHE A 1 180 ? 6.827 -13.758 -1.997 1.00 91.12 180 PHE A C 1
ATOM 1444 O O . PHE A 1 180 ? 6.384 -13.806 -3.141 1.00 91.12 180 PHE A O 1
ATOM 1451 N N . ASP A 1 181 ? 8.084 -13.386 -1.736 1.00 87.94 181 ASP A N 1
ATOM 1452 C CA . ASP A 1 181 ? 9.040 -13.039 -2.797 1.00 87.94 181 ASP A CA 1
ATOM 1453 C C . ASP A 1 181 ? 9.352 -14.229 -3.716 1.00 87.94 181 ASP A C 1
ATOM 1455 O O . ASP A 1 181 ? 9.530 -14.046 -4.915 1.00 87.94 181 ASP A O 1
ATOM 1459 N N . MET A 1 182 ? 9.387 -15.451 -3.179 1.00 81.25 182 MET A N 1
ATOM 1460 C CA . MET A 1 182 ? 9.608 -16.679 -3.953 1.00 81.25 182 MET A CA 1
ATOM 1461 C C . MET A 1 182 ? 8.356 -17.138 -4.712 1.00 81.25 182 MET A C 1
ATOM 1463 O O . MET A 1 182 ? 8.476 -17.763 -5.762 1.00 81.25 182 MET A O 1
ATOM 1467 N N . CYS A 1 183 ? 7.163 -16.794 -4.222 1.00 72.00 183 CYS A N 1
ATOM 1468 C CA . CYS A 1 183 ? 5.871 -17.073 -4.861 1.00 72.00 183 CYS A CA 1
ATOM 1469 C C . CYS A 1 183 ? 5.565 -16.182 -6.081 1.00 72.00 183 CYS A C 1
ATOM 1471 O O . CYS A 1 183 ? 4.434 -16.194 -6.563 1.00 72.00 183 CYS A O 1
ATOM 1473 N N . GLY A 1 184 ? 6.536 -15.414 -6.597 1.00 59.50 184 GLY A N 1
ATOM 1474 C CA . GLY A 1 184 ? 6.394 -14.431 -7.687 1.00 59.50 184 GLY A CA 1
ATOM 1475 C C . GLY A 1 184 ? 5.867 -14.945 -9.040 1.00 59.50 184 GLY A C 1
ATOM 1476 O O . GLY A 1 184 ? 5.862 -14.204 -10.018 1.00 59.50 184 GLY A O 1
ATOM 1477 N N . THR A 1 185 ? 5.395 -16.188 -9.122 1.00 52.88 185 THR A N 1
ATOM 1478 C CA . THR A 1 185 ? 4.777 -16.796 -10.304 1.00 52.88 185 THR A CA 1
ATOM 1479 C C . THR A 1 185 ? 3.373 -17.316 -9.972 1.00 52.88 185 THR A C 1
ATOM 1481 O O . THR A 1 185 ? 3.227 -18.154 -9.092 1.00 52.88 185 THR A O 1
ATOM 1484 N N . LEU A 1 186 ? 2.369 -16.786 -10.687 1.00 47.66 186 LEU A N 1
ATOM 1485 C CA . LEU A 1 186 ? 0.945 -17.167 -10.779 1.00 47.66 186 LEU A CA 1
ATOM 1486 C C . LEU A 1 186 ? 0.363 -18.126 -9.710 1.00 47.66 186 LEU A C 1
ATOM 1488 O O . LEU A 1 186 ? 0.679 -19.310 -9.656 1.00 47.66 186 LEU A O 1
ATOM 1492 N N . ASN A 1 187 ? -0.652 -17.631 -8.994 1.00 53.84 187 ASN A N 1
ATOM 1493 C CA . ASN A 1 187 ? -1.677 -18.399 -8.264 1.00 53.84 187 ASN A CA 1
ATOM 1494 C C . ASN A 1 187 ? -1.262 -19.161 -7.000 1.00 53.84 187 ASN A C 1
ATOM 1496 O O . ASN A 1 187 ? -2.120 -19.792 -6.378 1.00 53.84 187 ASN A O 1
ATOM 1500 N N . GLN A 1 188 ? -0.011 -19.073 -6.556 1.00 66.00 188 GLN A N 1
ATOM 1501 C CA . GLN A 1 188 ? 0.381 -19.695 -5.297 1.00 66.00 188 GLN A CA 1
ATOM 1502 C C . GLN A 1 188 ? 0.123 -18.736 -4.123 1.00 66.00 188 GLN A C 1
ATOM 1504 O O . GLN A 1 188 ? 0.759 -17.693 -3.976 1.00 66.00 188 GLN A O 1
ATOM 1509 N N . ARG A 1 189 ? -0.885 -19.064 -3.305 1.00 78.00 189 ARG A N 1
ATOM 1510 C CA . ARG A 1 189 ? -1.148 -18.369 -2.039 1.00 78.00 189 ARG A CA 1
ATOM 1511 C C . ARG A 1 189 ? -0.122 -18.817 -1.005 1.00 78.00 189 ARG A C 1
ATOM 1513 O O . ARG A 1 189 ? 0.174 -20.008 -0.912 1.00 78.00 189 ARG A O 1
ATOM 1520 N N . VAL A 1 190 ? 0.388 -17.873 -0.222 1.00 89.38 190 VAL A N 1
ATOM 1521 C CA . VAL A 1 190 ? 1.211 -18.205 0.942 1.00 89.38 190 VAL A CA 1
ATOM 1522 C C . VAL A 1 190 ? 0.255 -18.617 2.054 1.00 89.38 190 VAL A C 1
ATOM 1524 O O . VAL A 1 190 ? -0.715 -17.917 2.339 1.00 89.38 190 VAL A O 1
ATOM 1527 N N . ASP A 1 191 ? 0.496 -19.773 2.662 1.00 91.12 191 ASP A N 1
ATOM 1528 C CA . ASP A 1 191 ? -0.338 -20.246 3.761 1.00 91.12 191 ASP A CA 1
ATOM 1529 C C . ASP A 1 191 ? -0.076 -19.411 5.023 1.00 91.12 191 ASP A C 1
ATOM 1531 O O . ASP A 1 191 ? 0.958 -19.547 5.675 1.00 91.12 191 ASP A O 1
ATOM 1535 N N . LEU A 1 192 ? -1.020 -18.523 5.341 1.00 95.06 192 LEU A N 1
ATOM 1536 C CA . LEU A 1 192 ? -1.025 -17.701 6.556 1.00 95.06 192 LEU A CA 1
ATOM 1537 C C . LEU A 1 192 ? -1.937 -18.268 7.652 1.00 95.06 192 LEU A C 1
ATOM 1539 O O . LEU A 1 192 ? -2.177 -17.594 8.657 1.00 95.06 192 LEU A O 1
ATOM 1543 N N . SER A 1 193 ? -2.479 -19.475 7.458 1.00 93.62 193 SER A N 1
ATOM 1544 C CA . SER A 1 193 ? -3.400 -20.089 8.409 1.00 93.62 193 SER A CA 1
ATOM 1545 C C . SER A 1 193 ? -2.745 -20.294 9.774 1.00 93.62 193 SER A C 1
ATOM 1547 O O . SER A 1 193 ? -1.525 -20.380 9.904 1.00 93.62 193 SER A O 1
ATOM 1549 N N . GLN A 1 194 ? -3.570 -20.443 10.809 1.00 92.81 194 GLN A N 1
ATOM 1550 C CA . GLN A 1 194 ? -3.091 -20.688 12.172 1.00 92.81 194 GLN A CA 1
ATOM 1551 C C . GLN A 1 194 ? -2.221 -21.952 12.290 1.00 92.81 194 GLN A C 1
ATOM 1553 O O . GLN A 1 194 ? -1.358 -22.004 13.157 1.00 92.81 194 GLN A O 1
ATOM 1558 N N . ALA A 1 195 ? -2.424 -22.948 11.419 1.00 93.44 195 ALA A N 1
ATOM 1559 C CA . ALA A 1 195 ? -1.615 -24.166 11.402 1.00 93.44 195 ALA A CA 1
ATOM 1560 C C . ALA A 1 195 ? -0.169 -23.906 10.953 1.00 93.44 195 ALA A C 1
ATOM 1562 O O . ALA A 1 195 ? 0.739 -24.622 11.367 1.00 93.44 195 ALA A O 1
ATOM 1563 N N . ARG A 1 196 ? 0.042 -22.889 10.108 1.00 93.44 196 ARG A N 1
ATOM 1564 C CA . ARG A 1 196 ? 1.362 -22.504 9.605 1.00 93.44 196 ARG A CA 1
ATOM 1565 C C . ARG A 1 196 ? 1.982 -21.361 10.401 1.00 93.44 196 ARG A C 1
ATOM 1567 O O . ARG A 1 196 ? 3.176 -21.397 10.667 1.00 93.44 196 ARG A O 1
ATOM 1574 N N . VAL A 1 197 ? 1.177 -20.365 10.762 1.00 96.00 197 VAL A N 1
ATOM 1575 C CA . VAL A 1 197 ? 1.600 -19.158 11.475 1.00 96.00 197 VAL A CA 1
ATOM 1576 C C . VAL A 1 197 ? 0.736 -19.006 12.719 1.00 96.00 197 VAL A C 1
ATOM 1578 O O . VAL A 1 197 ? -0.354 -18.434 12.672 1.00 96.00 197 VAL A O 1
ATOM 1581 N N . GLU A 1 198 ? 1.209 -19.512 13.852 1.00 95.81 198 GLU A N 1
ATOM 1582 C CA . GLU A 1 198 ? 0.449 -19.463 15.104 1.00 95.81 198 GLU A CA 1
ATOM 1583 C C . GLU A 1 198 ? 0.227 -18.013 15.570 1.00 95.81 198 GLU A C 1
ATOM 1585 O O . GLU A 1 198 ? -0.906 -17.594 15.823 1.00 95.81 198 GLU A O 1
ATOM 1590 N N . ASP A 1 199 ? 1.288 -17.205 15.586 1.00 96.94 199 ASP A N 1
ATOM 1591 C CA . ASP A 1 199 ? 1.249 -15.816 16.039 1.00 96.94 199 ASP A CA 1
ATOM 1592 C C . ASP A 1 199 ? 0.639 -14.867 14.990 1.00 96.94 199 ASP A C 1
ATOM 1594 O O . ASP A 1 199 ? 1.227 -14.577 13.944 1.00 96.94 199 ASP A O 1
ATOM 1598 N N . ILE A 1 200 ? -0.537 -14.308 15.291 1.00 98.19 200 ILE A N 1
ATOM 1599 C CA . ILE A 1 200 ? -1.189 -13.329 14.410 1.00 98.19 200 ILE A CA 1
ATOM 1600 C C . ILE A 1 200 ? -0.438 -11.991 14.341 1.00 98.19 200 ILE A C 1
ATOM 1602 O O . ILE A 1 200 ? -0.538 -11.278 13.337 1.00 98.19 200 ILE A O 1
ATOM 1606 N N . HIS A 1 201 ? 0.351 -11.640 15.364 1.00 98.38 201 HIS A N 1
ATOM 1607 C CA . HIS A 1 201 ? 1.149 -10.415 15.358 1.00 98.38 201 HIS A CA 1
ATOM 1608 C C . HIS A 1 201 ? 2.264 -10.472 14.310 1.00 98.38 201 HIS A C 1
ATOM 1610 O O . HIS A 1 201 ? 2.678 -9.426 13.804 1.00 98.38 201 HIS A O 1
ATOM 1616 N N . SER A 1 202 ? 2.692 -11.673 13.910 1.00 98.44 202 SER A N 1
ATOM 1617 C CA . SER A 1 202 ? 3.626 -11.882 12.802 1.00 98.44 202 SER A CA 1
ATOM 1618 C C . SER A 1 202 ? 2.971 -11.554 11.453 1.00 98.44 202 SER A C 1
ATOM 1620 O O . SER A 1 202 ? 3.550 -10.821 10.654 1.00 98.44 202 SER A O 1
ATOM 1622 N N . VAL A 1 203 ? 1.712 -11.947 11.226 1.00 98.50 203 VAL A N 1
ATOM 1623 C CA . VAL A 1 203 ? 0.951 -11.553 10.018 1.00 98.50 203 VAL A CA 1
ATOM 1624 C C . VAL A 1 203 ? 0.687 -10.041 9.991 1.00 98.50 203 VAL A C 1
ATOM 1626 O O . VAL A 1 203 ? 0.899 -9.375 8.976 1.00 98.50 203 VAL A O 1
ATOM 1629 N N . ALA A 1 204 ? 0.293 -9.460 11.128 1.00 98.56 204 ALA A N 1
ATOM 1630 C CA . ALA A 1 204 ? 0.119 -8.013 11.263 1.00 98.56 204 ALA A CA 1
ATOM 1631 C C . ALA A 1 204 ? 1.438 -7.247 11.033 1.00 98.56 204 ALA A C 1
ATOM 1633 O O . ALA A 1 204 ? 1.459 -6.179 10.414 1.00 98.56 204 ALA A O 1
ATOM 1634 N N . GLY A 1 205 ? 2.554 -7.798 11.517 1.00 98.44 205 GLY A N 1
ATOM 1635 C CA . GLY A 1 205 ? 3.904 -7.292 11.294 1.00 98.44 205 GLY A CA 1
ATOM 1636 C C . GLY A 1 205 ? 4.319 -7.347 9.826 1.00 98.44 205 GLY A C 1
ATOM 1637 O O . GLY A 1 205 ? 4.876 -6.370 9.324 1.00 98.44 205 GLY A O 1
ATOM 1638 N N . LEU A 1 206 ? 3.982 -8.432 9.124 1.00 98.44 206 LEU A N 1
ATOM 1639 C CA . LEU A 1 206 ? 4.226 -8.601 7.693 1.00 98.44 206 LEU A CA 1
ATOM 1640 C C . LEU A 1 206 ? 3.493 -7.545 6.859 1.00 98.44 206 LEU A C 1
ATOM 1642 O O . LEU A 1 206 ? 4.104 -6.928 5.988 1.00 98.44 206 LEU A O 1
ATOM 1646 N N . LEU A 1 207 ? 2.219 -7.271 7.166 1.00 98.50 207 LEU A N 1
ATOM 1647 C CA . LEU A 1 207 ? 1.456 -6.215 6.493 1.00 98.50 207 LEU A CA 1
ATOM 1648 C C . LEU A 1 207 ? 2.111 -4.839 6.674 1.00 98.50 207 LEU A C 1
ATOM 1650 O O . LEU A 1 207 ? 2.295 -4.100 5.708 1.00 98.50 207 LEU A O 1
ATOM 1654 N N . LYS A 1 208 ? 2.517 -4.499 7.906 1.00 97.75 208 LYS A N 1
ATOM 1655 C CA . LYS A 1 208 ? 3.245 -3.246 8.173 1.00 97.75 208 LYS A CA 1
ATOM 1656 C C . LYS A 1 208 ? 4.584 -3.204 7.437 1.00 97.75 208 LYS A C 1
ATOM 1658 O O . LYS A 1 208 ? 4.980 -2.159 6.930 1.00 97.75 208 LYS A O 1
ATOM 1663 N N . LEU A 1 209 ? 5.306 -4.323 7.391 1.00 96.38 209 LEU A N 1
ATOM 1664 C CA . LEU A 1 209 ? 6.576 -4.421 6.675 1.00 96.38 209 LEU A CA 1
ATOM 1665 C C . LEU A 1 209 ? 6.396 -4.197 5.171 1.00 96.38 209 LEU A C 1
ATOM 1667 O O . LEU A 1 209 ? 7.214 -3.497 4.587 1.00 96.38 209 LEU A O 1
ATOM 1671 N N . TYR A 1 210 ? 5.321 -4.716 4.572 1.00 97.25 210 TYR A N 1
ATOM 1672 C CA . TYR A 1 210 ? 5.028 -4.505 3.155 1.00 97.25 210 TYR A CA 1
ATOM 1673 C C . TYR A 1 210 ? 4.975 -3.016 2.808 1.00 97.25 210 TYR A C 1
ATOM 1675 O O . TYR A 1 210 ? 5.729 -2.561 1.951 1.00 97.25 210 TYR A O 1
ATOM 1683 N N . PHE A 1 211 ? 4.160 -2.245 3.534 1.00 96.81 211 PHE A N 1
ATOM 1684 C CA . PHE A 1 211 ? 4.023 -0.807 3.295 1.00 96.81 211 PHE A CA 1
ATOM 1685 C C . PHE A 1 211 ? 5.316 -0.029 3.559 1.00 96.81 211 PHE A C 1
ATOM 1687 O O . PHE A 1 211 ? 5.660 0.845 2.770 1.00 96.81 211 PHE A O 1
ATOM 1694 N N . ARG A 1 212 ? 6.067 -0.380 4.614 1.00 93.88 212 ARG A N 1
ATOM 1695 C CA . ARG A 1 212 ? 7.360 0.262 4.920 1.00 93.88 212 ARG A CA 1
ATOM 1696 C C . ARG A 1 212 ? 8.421 0.035 3.845 1.00 93.88 212 ARG A C 1
ATOM 1698 O O . ARG A 1 212 ? 9.319 0.857 3.716 1.00 93.88 212 ARG A O 1
ATOM 1705 N N . LEU A 1 213 ? 8.359 -1.087 3.129 1.00 92.44 213 LEU A N 1
ATOM 1706 C CA . LEU A 1 213 ? 9.320 -1.418 2.078 1.00 92.44 213 LEU A CA 1
ATOM 1707 C C . LEU A 1 213 ? 8.921 -0.871 0.705 1.00 92.44 213 LEU A C 1
ATOM 1709 O O . LEU A 1 213 ? 9.705 -1.016 -0.229 1.00 92.44 213 LEU A O 1
ATOM 1713 N N . LEU A 1 214 ? 7.742 -0.258 0.551 1.00 90.12 214 LEU A N 1
ATOM 1714 C CA . LEU A 1 214 ? 7.370 0.349 -0.723 1.00 90.12 214 LEU A CA 1
ATOM 1715 C C . LEU A 1 214 ? 8.366 1.466 -1.092 1.00 90.12 214 LEU A C 1
ATOM 1717 O O . LEU A 1 214 ? 8.644 2.328 -0.258 1.00 90.12 214 LEU A O 1
ATOM 1721 N N . PRO A 1 215 ? 8.867 1.509 -2.344 1.00 87.25 215 PRO A N 1
ATOM 1722 C CA . PRO A 1 215 ? 9.755 2.585 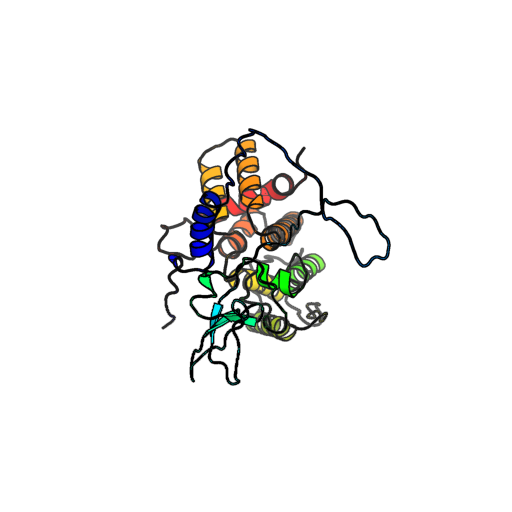-2.793 1.00 87.25 215 PRO A CA 1
ATOM 1723 C C . PRO A 1 215 ? 9.123 3.980 -2.691 1.00 87.25 215 PRO A C 1
ATOM 1725 O O . PRO A 1 215 ? 9.821 4.970 -2.485 1.00 87.25 215 PRO A O 1
ATOM 1728 N N . GLN A 1 216 ? 7.799 4.051 -2.840 1.00 84.62 216 GLN A N 1
ATOM 1729 C CA . GLN A 1 216 ? 6.988 5.233 -2.581 1.00 84.62 216 GLN A CA 1
ATOM 1730 C C . GLN A 1 216 ? 5.933 4.873 -1.525 1.00 84.62 216 GLN A C 1
ATOM 1732 O O . GLN A 1 216 ? 5.290 3.832 -1.671 1.00 84.62 216 GLN A O 1
ATOM 1737 N N . PRO A 1 217 ? 5.717 5.705 -0.488 1.00 91.44 217 PRO A N 1
ATOM 1738 C CA . PRO A 1 217 ? 4.697 5.438 0.518 1.00 91.44 217 PRO A CA 1
ATOM 1739 C C . PRO A 1 217 ? 3.317 5.271 -0.123 1.00 91.44 217 PRO A C 1
ATOM 1741 O O . PRO A 1 217 ? 3.017 5.856 -1.169 1.00 91.44 217 PRO A O 1
ATOM 1744 N N . LEU A 1 218 ? 2.467 4.471 0.528 1.00 94.62 218 LEU A N 1
ATOM 1745 C CA . LEU A 1 218 ? 1.117 4.174 0.046 1.00 94.62 218 LEU A CA 1
ATOM 1746 C C . LEU A 1 218 ? 0.331 5.459 -0.238 1.00 94.62 218 LEU A C 1
ATOM 1748 O O . LEU A 1 218 ? -0.276 5.585 -1.301 1.00 94.62 218 LEU A O 1
ATOM 1752 N N . VAL A 1 219 ? 0.381 6.422 0.683 1.00 93.00 219 VAL A N 1
ATOM 1753 C CA . VAL A 1 219 ? -0.044 7.793 0.407 1.00 93.00 219 VAL A CA 1
ATOM 1754 C C . VAL A 1 219 ? 1.155 8.541 -0.151 1.00 93.00 219 VAL A C 1
ATOM 1756 O O . VAL A 1 219 ? 2.129 8.787 0.558 1.00 93.00 219 VAL A O 1
ATOM 1759 N N . THR A 1 220 ? 1.081 8.924 -1.423 1.00 87.38 220 THR A N 1
ATOM 1760 C CA . THR A 1 220 ? 2.180 9.645 -2.070 1.00 87.38 220 THR A CA 1
ATOM 1761 C C . THR A 1 220 ? 2.443 10.991 -1.383 1.00 87.38 220 THR A C 1
ATOM 1763 O O . THR A 1 220 ? 1.531 11.651 -0.881 1.00 87.38 220 THR A O 1
ATOM 1766 N N . PHE A 1 221 ? 3.699 11.440 -1.398 1.00 83.62 221 PHE A N 1
ATOM 1767 C CA . PHE A 1 221 ? 4.119 12.688 -0.751 1.00 83.62 221 PHE A CA 1
ATOM 1768 C C . PHE A 1 221 ? 3.336 13.924 -1.213 1.00 83.62 221 PHE A C 1
ATOM 1770 O O . PHE A 1 221 ? 3.027 14.800 -0.405 1.00 83.62 221 PHE A O 1
ATOM 1777 N N . SER A 1 222 ? 3.006 14.006 -2.508 1.00 85.19 222 SER A N 1
ATOM 1778 C CA . SER A 1 222 ? 2.206 15.108 -3.055 1.00 85.19 222 SER A CA 1
ATOM 1779 C C . SER A 1 222 ? 0.823 15.153 -2.415 1.00 85.19 222 SER A C 1
ATOM 1781 O O . SER A 1 222 ? 0.406 16.203 -1.931 1.00 85.19 222 SER A O 1
ATOM 1783 N N . VAL A 1 223 ? 0.171 13.996 -2.315 1.00 89.75 223 VAL A N 1
ATOM 1784 C CA . VAL A 1 223 ? -1.175 13.876 -1.753 1.00 89.75 223 VAL A CA 1
ATOM 1785 C C . VAL A 1 223 ? -1.167 14.087 -0.245 1.00 89.75 223 VAL A C 1
ATOM 1787 O O . VAL A 1 223 ? -2.017 14.808 0.272 1.00 89.75 223 VAL A O 1
ATOM 1790 N N . TYR A 1 224 ? -0.163 13.566 0.468 1.00 90.44 224 TYR A N 1
ATOM 1791 C CA . TYR A 1 224 ? 0.036 13.892 1.881 1.00 90.44 224 TYR A CA 1
ATOM 1792 C C . TYR A 1 224 ? 0.129 15.407 2.104 1.00 90.44 224 TYR A C 1
ATOM 1794 O O . TYR A 1 224 ? -0.579 15.942 2.957 1.00 90.44 224 TYR A O 1
ATOM 1802 N N . ARG A 1 225 ? 0.958 16.110 1.320 1.00 88.44 225 ARG A N 1
ATOM 1803 C CA . ARG A 1 225 ? 1.152 17.560 1.448 1.00 88.44 225 ARG A CA 1
ATOM 1804 C C . ARG A 1 225 ? -0.144 18.334 1.215 1.00 88.44 225 ARG A C 1
ATOM 1806 O O . ARG A 1 225 ? -0.439 19.253 1.976 1.00 88.44 225 ARG A O 1
ATOM 1813 N N . GLU A 1 226 ? -0.916 17.961 0.202 1.00 89.31 226 GLU A N 1
ATOM 1814 C CA . GLU A 1 226 ? -2.201 18.599 -0.096 1.00 89.31 226 GLU A CA 1
ATOM 1815 C C . GLU A 1 226 ? -3.230 18.373 1.009 1.00 89.31 226 GLU A C 1
ATOM 1817 O O . GLU A 1 226 ? -3.857 19.329 1.470 1.00 89.31 226 GLU A O 1
ATOM 1822 N N . MET A 1 227 ? -3.350 17.141 1.512 1.00 90.69 227 MET A N 1
ATOM 1823 C CA . MET A 1 227 ? -4.217 16.845 2.654 1.00 90.69 227 MET A CA 1
ATOM 1824 C C . MET A 1 227 ? -3.783 17.647 3.883 1.00 90.69 227 MET A C 1
ATOM 1826 O O . MET A 1 227 ? -4.585 18.363 4.475 1.00 90.69 227 MET A O 1
ATOM 1830 N N . ALA A 1 228 ? -2.500 17.597 4.237 1.00 89.94 228 ALA A N 1
ATOM 1831 C CA . ALA A 1 228 ? -1.917 18.334 5.353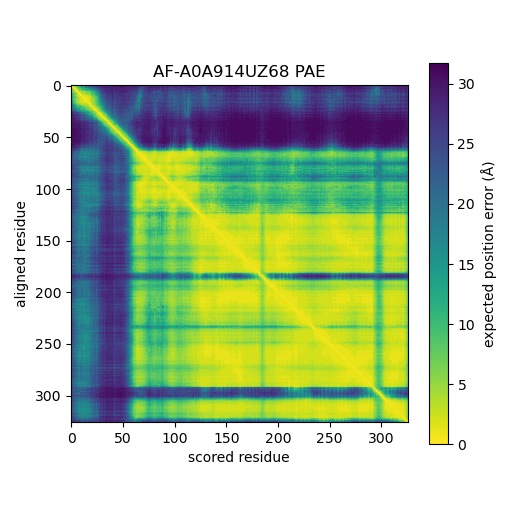 1.00 89.94 228 ALA A CA 1
ATOM 1832 C C . ALA A 1 228 ? -2.218 19.842 5.298 1.00 89.94 228 ALA A C 1
ATOM 1834 O O . ALA A 1 228 ? -2.538 20.445 6.326 1.00 89.94 228 ALA A O 1
ATOM 1835 N N . GLN A 1 229 ? -2.125 20.451 4.114 1.00 89.19 229 GLN A N 1
ATOM 1836 C CA . GLN A 1 229 ? -2.480 21.852 3.896 1.00 89.19 229 GLN A CA 1
ATOM 1837 C C . GLN A 1 229 ? -3.988 22.079 4.039 1.00 89.19 229 GLN A C 1
ATOM 1839 O O . GLN A 1 229 ? -4.396 22.991 4.758 1.00 89.19 229 GLN A O 1
ATOM 1844 N N . ALA A 1 230 ? -4.819 21.224 3.440 1.00 88.44 230 ALA A N 1
ATOM 1845 C CA . ALA A 1 230 ? -6.274 21.325 3.517 1.00 88.44 230 ALA A CA 1
ATOM 1846 C C . ALA A 1 230 ? -6.794 21.251 4.961 1.00 88.44 230 ALA A C 1
ATOM 1848 O O . ALA A 1 230 ? -7.646 22.048 5.354 1.00 88.44 230 ALA A O 1
ATOM 1849 N N . LEU A 1 231 ? -6.250 20.339 5.778 1.00 89.94 231 LEU A N 1
ATOM 1850 C CA . LEU A 1 231 ? -6.655 20.196 7.180 1.00 89.94 231 LEU A CA 1
ATOM 1851 C C . LEU A 1 231 ? -6.219 21.383 8.058 1.00 89.94 231 LEU A C 1
ATOM 1853 O O . LEU A 1 231 ? -6.800 21.583 9.123 1.00 89.94 231 LEU A O 1
ATOM 1857 N N . ARG A 1 232 ? -5.214 22.164 7.634 1.00 88.94 232 ARG A N 1
ATOM 1858 C CA . ARG A 1 232 ? -4.773 23.397 8.313 1.00 88.94 232 ARG A CA 1
ATOM 1859 C C . ARG A 1 232 ? -5.535 24.637 7.846 1.00 88.94 232 ARG A C 1
ATOM 1861 O O . ARG A 1 232 ? -5.757 25.541 8.644 1.00 88.94 232 ARG A O 1
ATOM 1868 N N . ALA A 1 233 ? -5.902 24.692 6.567 1.00 88.81 233 ALA A N 1
ATOM 1869 C CA . ALA A 1 233 ? -6.450 25.886 5.927 1.00 88.81 233 ALA A CA 1
ATOM 1870 C C . ALA A 1 233 ? -7.893 26.207 6.344 1.00 88.81 233 ALA A C 1
ATOM 1872 O O . ALA A 1 233 ? -8.276 27.373 6.371 1.00 88.81 233 ALA A O 1
ATOM 1873 N N . THR A 1 234 ? -8.703 25.196 6.667 1.00 89.44 234 THR A N 1
ATOM 1874 C CA . THR A 1 234 ? -10.112 25.390 7.027 1.00 89.44 234 THR A CA 1
ATOM 1875 C C . THR A 1 234 ? -10.529 24.502 8.190 1.00 89.44 234 THR A C 1
ATOM 1877 O O . THR A 1 234 ? -10.084 23.362 8.326 1.00 89.44 234 THR A O 1
ATOM 1880 N N . ARG A 1 235 ? -11.423 25.028 9.035 1.00 88.44 235 ARG A N 1
ATOM 1881 C CA . ARG A 1 235 ? -12.083 24.258 10.099 1.00 88.44 235 ARG A CA 1
ATOM 1882 C C . ARG A 1 235 ? -13.370 23.579 9.627 1.00 88.44 235 ARG A C 1
ATOM 1884 O O . ARG A 1 235 ? -13.885 22.732 10.347 1.00 88.44 235 ARG A O 1
ATOM 1891 N N . ASN A 1 236 ? -13.874 23.920 8.439 1.00 93.62 236 ASN A N 1
ATOM 1892 C CA . ASN A 1 236 ? -15.071 23.302 7.880 1.00 93.62 236 ASN A CA 1
ATOM 1893 C C . ASN A 1 236 ? -14.786 21.845 7.482 1.00 93.62 236 ASN A C 1
ATOM 1895 O O . ASN A 1 236 ? -13.971 21.581 6.596 1.00 93.62 236 ASN A O 1
ATOM 1899 N N . GLU A 1 237 ? -15.471 20.895 8.123 1.00 92.88 237 GLU A N 1
ATOM 1900 C CA . GLU A 1 237 ? -15.319 19.463 7.846 1.00 92.88 237 GLU A CA 1
ATOM 1901 C C . GLU A 1 237 ? -15.643 19.125 6.382 1.00 92.88 237 GLU A C 1
ATOM 1903 O O . GLU A 1 237 ? -14.921 18.346 5.758 1.00 92.88 237 GLU A O 1
ATOM 1908 N N . TYR A 1 238 ? -16.680 19.743 5.808 1.00 93.44 238 TYR A N 1
ATOM 1909 C CA . TYR A 1 238 ? -17.094 19.481 4.429 1.00 93.44 238 TYR A CA 1
ATOM 1910 C C . TYR A 1 238 ? -15.981 19.818 3.428 1.00 93.44 238 TYR A C 1
ATOM 1912 O O . TYR A 1 238 ? -15.635 18.991 2.581 1.00 93.44 238 TYR A O 1
ATOM 1920 N N . ASP A 1 239 ? -15.360 20.990 3.574 1.00 93.19 239 ASP A N 1
ATOM 1921 C CA . ASP A 1 239 ? -14.279 21.436 2.690 1.00 93.19 239 ASP A CA 1
ATOM 1922 C C . ASP A 1 239 ? -13.026 20.566 2.838 1.00 93.19 239 ASP A C 1
ATOM 1924 O O . ASP A 1 239 ? -12.363 20.247 1.844 1.00 93.19 239 ASP A O 1
ATOM 1928 N N . ARG A 1 240 ? -12.728 20.112 4.065 1.00 94.38 240 ARG A N 1
ATOM 1929 C CA . ARG A 1 240 ? -11.624 19.178 4.330 1.00 94.38 240 ARG A CA 1
ATOM 1930 C C . ARG A 1 240 ? -11.847 17.842 3.638 1.00 94.38 240 ARG A C 1
ATOM 1932 O O . ARG A 1 240 ? -10.932 17.350 2.981 1.00 94.38 240 ARG A O 1
ATOM 1939 N N . ILE A 1 241 ? -13.048 17.272 3.746 1.00 95.06 241 ILE A N 1
ATOM 1940 C CA . ILE A 1 241 ? -13.405 16.012 3.079 1.00 95.06 241 ILE A CA 1
ATOM 1941 C C . ILE A 1 241 ? -13.326 16.181 1.563 1.00 95.06 241 ILE A C 1
ATOM 1943 O O . ILE A 1 241 ? -12.718 15.352 0.891 1.00 95.06 241 ILE A O 1
ATOM 1947 N N . LYS A 1 242 ? -13.906 17.260 1.024 1.00 94.50 242 LYS A N 1
ATOM 1948 C CA . LYS A 1 242 ? -13.919 17.545 -0.415 1.00 94.50 242 LYS A CA 1
ATOM 1949 C C . LYS A 1 242 ? -12.505 17.662 -0.984 1.00 94.50 242 LYS A C 1
ATOM 1951 O O . LYS A 1 242 ? -12.200 17.040 -1.997 1.00 94.50 242 LYS A O 1
ATOM 1956 N N . THR A 1 243 ? -11.638 18.423 -0.320 1.00 93.19 243 THR A N 1
ATOM 1957 C CA . THR A 1 243 ? -10.250 18.621 -0.767 1.00 93.19 243 THR A CA 1
ATOM 1958 C C . THR A 1 243 ? -9.434 17.338 -0.633 1.00 93.19 243 THR A C 1
ATOM 1960 O O . THR A 1 243 ? -8.708 16.973 -1.551 1.00 93.19 243 THR A O 1
ATOM 1963 N N . THR A 1 244 ? -9.610 16.608 0.472 1.00 94.06 244 THR A N 1
ATOM 1964 C CA . THR A 1 244 ? -8.948 15.314 0.700 1.00 94.06 244 THR A CA 1
ATOM 1965 C C . THR A 1 244 ? -9.337 14.292 -0.363 1.00 94.06 244 THR A C 1
ATOM 1967 O O . THR A 1 244 ? -8.469 13.615 -0.901 1.00 94.06 244 THR A O 1
ATOM 1970 N N . ARG A 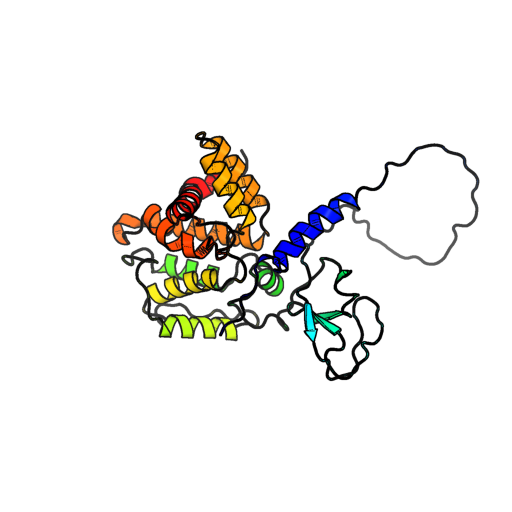1 245 ? -10.629 14.204 -0.706 1.00 94.75 245 ARG A N 1
ATOM 1971 C CA . ARG A 1 245 ? -11.113 13.338 -1.786 1.00 94.75 245 ARG A CA 1
ATOM 1972 C C . ARG A 1 245 ? -10.415 13.660 -3.100 1.00 94.75 245 ARG A C 1
ATOM 1974 O O . ARG A 1 245 ? -9.859 12.755 -3.707 1.00 94.75 245 ARG A O 1
ATOM 1981 N N . LYS A 1 246 ? -10.405 14.936 -3.493 1.00 93.56 246 LYS A N 1
ATOM 1982 C CA . LYS A 1 246 ? -9.760 15.372 -4.733 1.00 93.56 246 LYS A CA 1
ATOM 1983 C C . LYS A 1 246 ? -8.281 14.970 -4.767 1.00 93.56 246 LYS A C 1
ATOM 1985 O O . LYS A 1 246 ? -7.833 14.427 -5.763 1.00 93.56 246 LYS A O 1
ATOM 1990 N N . ALA A 1 247 ? -7.547 15.175 -3.672 1.00 92.62 247 ALA A N 1
ATOM 1991 C CA . ALA A 1 247 ? -6.138 14.792 -3.596 1.00 92.62 247 ALA A CA 1
ATOM 1992 C C . ALA A 1 247 ? -5.945 13.266 -3.714 1.00 92.62 247 ALA A C 1
ATOM 1994 O O . ALA A 1 247 ? -5.030 12.799 -4.385 1.00 92.62 247 ALA A O 1
ATOM 1995 N N . VAL A 1 248 ? -6.822 12.466 -3.097 1.00 92.88 248 VAL A N 1
ATOM 1996 C CA . VAL A 1 248 ? -6.780 10.998 -3.206 1.00 92.88 248 VAL A CA 1
ATOM 1997 C C . VAL A 1 248 ? -7.081 10.523 -4.632 1.00 92.88 248 VAL A C 1
ATOM 1999 O O . VAL A 1 248 ? -6.439 9.582 -5.088 1.00 92.88 248 VAL A O 1
ATOM 2002 N N . GLU A 1 249 ? -8.003 11.178 -5.343 1.00 90.31 249 GLU A N 1
ATOM 2003 C CA . GLU A 1 249 ? -8.348 10.880 -6.745 1.00 90.31 249 GLU A CA 1
ATOM 2004 C C . GLU A 1 249 ? -7.177 11.119 -7.720 1.00 90.31 249 GLU A C 1
ATOM 2006 O O . GLU A 1 249 ? -7.170 10.552 -8.810 1.00 90.31 249 GLU A O 1
ATOM 2011 N N . GLU A 1 250 ? -6.165 11.904 -7.335 1.00 88.19 250 GLU A N 1
ATOM 2012 C CA . GLU A 1 250 ? -4.954 12.123 -8.141 1.00 88.19 250 GLU A CA 1
ATOM 2013 C C . GLU A 1 250 ? -3.914 10.995 -8.008 1.00 88.19 250 GLU A C 1
ATOM 2015 O O . GLU A 1 250 ? -2.944 10.949 -8.771 1.00 88.19 250 GLU A O 1
ATOM 2020 N N . MET A 1 251 ? -4.083 10.071 -7.053 1.00 89.94 251 MET A N 1
ATOM 2021 C CA . MET A 1 251 ? -3.171 8.935 -6.900 1.00 89.94 251 MET A CA 1
ATOM 2022 C C . MET A 1 251 ? -3.407 7.856 -7.965 1.00 89.94 251 MET A C 1
ATOM 2024 O O . MET A 1 251 ? -4.529 7.683 -8.444 1.00 89.94 251 MET A O 1
ATOM 2028 N N . PRO A 1 252 ? -2.383 7.041 -8.285 1.00 90.44 252 PRO A N 1
ATOM 2029 C CA . PRO A 1 252 ? -2.570 5.887 -9.155 1.00 90.44 252 PRO A CA 1
ATOM 2030 C C . PRO A 1 252 ? -3.647 4.925 -8.612 1.00 90.44 252 PRO A C 1
ATOM 2032 O O . PRO A 1 252 ? -3.718 4.727 -7.392 1.00 90.44 252 PRO A O 1
ATOM 2035 N N . PRO A 1 253 ? -4.429 4.247 -9.478 1.00 92.19 253 PRO A N 1
ATOM 2036 C CA . PRO A 1 253 ? -5.529 3.373 -9.052 1.00 92.19 253 PRO A CA 1
ATOM 2037 C C . PRO A 1 253 ? -5.129 2.308 -8.021 1.00 92.19 253 PRO A C 1
ATOM 2039 O O . PRO A 1 253 ? -5.867 2.060 -7.067 1.00 92.19 253 PRO A O 1
ATOM 2042 N N . ALA A 1 254 ? -3.931 1.732 -8.165 1.00 93.56 254 ALA A N 1
ATOM 2043 C CA . ALA A 1 254 ? -3.389 0.750 -7.227 1.00 93.56 254 ALA A CA 1
ATOM 2044 C C . ALA A 1 254 ? -3.219 1.324 -5.807 1.00 93.56 254 ALA A C 1
ATOM 2046 O O . ALA A 1 254 ? -3.565 0.669 -4.823 1.00 93.56 254 ALA A O 1
ATOM 2047 N N . HIS A 1 255 ? -2.744 2.569 -5.689 1.00 95.31 255 HIS A N 1
ATOM 2048 C CA . HIS A 1 255 ? -2.608 3.261 -4.405 1.00 95.31 255 HIS A CA 1
ATOM 2049 C C . HIS A 1 255 ? -3.975 3.569 -3.792 1.00 95.31 255 HIS A C 1
ATOM 2051 O O . HIS A 1 255 ? -4.184 3.295 -2.612 1.00 95.31 255 HIS A O 1
ATOM 2057 N N . VAL A 1 256 ? -4.918 4.085 -4.589 1.00 96.00 256 VAL A N 1
ATOM 2058 C CA . VAL A 1 256 ? -6.279 4.414 -4.131 1.00 96.00 256 VAL A CA 1
ATOM 2059 C C . VAL A 1 256 ? -6.981 3.177 -3.580 1.00 96.00 256 VAL A C 1
ATOM 2061 O O . VAL A 1 256 ? -7.487 3.204 -2.457 1.00 96.00 256 VAL A O 1
ATOM 2064 N N . GLN A 1 257 ? -6.986 2.080 -4.341 1.00 96.94 257 GLN A N 1
ATOM 2065 C CA . GLN A 1 257 ? -7.697 0.865 -3.954 1.00 96.94 257 GLN A CA 1
ATOM 2066 C C . GLN A 1 257 ? -7.032 0.168 -2.759 1.00 96.94 257 GLN A C 1
ATOM 2068 O O . GLN A 1 257 ? -7.726 -0.277 -1.844 1.00 96.94 257 GLN A O 1
ATOM 2073 N N . THR A 1 258 ? -5.697 0.137 -2.715 1.00 98.06 258 THR A N 1
ATOM 2074 C CA . THR A 1 258 ? -4.948 -0.420 -1.579 1.00 98.06 258 THR A CA 1
ATOM 2075 C C . THR A 1 258 ? -5.163 0.406 -0.306 1.00 98.06 258 THR A C 1
ATOM 2077 O O . THR A 1 258 ? -5.388 -0.159 0.765 1.00 98.06 258 THR A O 1
ATOM 2080 N N . LEU A 1 259 ? -5.158 1.743 -0.405 1.00 97.81 259 LEU A N 1
ATOM 2081 C CA . LEU A 1 259 ? -5.444 2.632 0.723 1.00 97.81 259 LEU A CA 1
ATOM 2082 C C . LEU A 1 259 ? -6.874 2.454 1.228 1.00 97.81 259 LEU A C 1
ATOM 2084 O O . LEU A 1 259 ? -7.079 2.336 2.434 1.00 97.81 259 LEU A O 1
ATOM 2088 N N . LYS A 1 260 ? -7.855 2.397 0.323 1.00 97.75 260 LYS A N 1
ATOM 2089 C CA . LYS A 1 260 ? -9.255 2.154 0.676 1.00 97.75 260 LYS A CA 1
ATOM 2090 C C . LYS A 1 260 ? -9.409 0.854 1.467 1.00 97.75 260 LYS A C 1
ATOM 2092 O O . LYS A 1 260 ? -9.971 0.886 2.560 1.00 97.75 260 LYS A O 1
ATOM 2097 N N . LEU A 1 261 ? -8.859 -0.250 0.953 1.00 98.50 261 LEU A N 1
ATOM 2098 C CA . LEU A 1 261 ? -8.930 -1.557 1.611 1.00 98.50 261 LEU A CA 1
ATOM 2099 C C . LEU A 1 261 ? -8.275 -1.531 2.999 1.00 98.50 261 LEU A C 1
ATOM 2101 O O . LEU A 1 261 ? -8.823 -2.073 3.959 1.00 98.50 261 LEU A O 1
ATOM 2105 N N . LEU A 1 262 ? -7.121 -0.871 3.126 1.00 98.62 262 LEU A N 1
ATOM 2106 C CA . LEU A 1 262 ? -6.450 -0.719 4.413 1.00 98.62 262 LEU A CA 1
ATOM 2107 C C . LEU A 1 262 ? -7.308 0.078 5.409 1.00 98.62 262 LEU A C 1
ATOM 2109 O O . LEU A 1 262 ? -7.486 -0.359 6.543 1.00 98.62 262 LEU A O 1
ATOM 2113 N N . LEU A 1 263 ? -7.858 1.227 5.006 1.00 98.44 263 LEU A N 1
ATOM 2114 C CA . LEU A 1 263 ? -8.684 2.067 5.883 1.00 98.44 263 LEU A CA 1
ATOM 2115 C C . LEU A 1 263 ? -9.979 1.359 6.310 1.00 98.44 263 LEU A C 1
ATOM 2117 O O . LEU A 1 263 ? -10.387 1.477 7.468 1.00 98.44 263 LEU A O 1
ATOM 2121 N N . GLU A 1 264 ? -10.596 0.597 5.404 1.00 98.38 264 GLU A N 1
ATOM 2122 C CA . GLU A 1 264 ? -11.732 -0.283 5.698 1.00 98.38 264 GLU A CA 1
ATOM 2123 C C . GLU A 1 264 ? -11.356 -1.329 6.749 1.00 98.38 264 GLU A C 1
ATOM 2125 O O . GLU A 1 264 ? -12.025 -1.448 7.777 1.00 98.38 264 GLU A O 1
ATOM 2130 N N . HIS A 1 265 ? -10.241 -2.032 6.540 1.00 98.62 265 HIS A N 1
ATOM 2131 C CA . HIS A 1 265 ? -9.743 -3.030 7.477 1.00 98.62 265 HIS A CA 1
ATOM 2132 C C . HIS A 1 265 ? -9.477 -2.448 8.873 1.00 98.62 265 HIS A C 1
ATOM 2134 O O . HIS A 1 265 ? -9.912 -3.018 9.874 1.00 98.62 265 HIS A O 1
ATOM 2140 N N . LEU A 1 266 ? -8.803 -1.299 8.957 1.00 98.69 266 LEU A N 1
ATOM 2141 C CA . LEU A 1 266 ? -8.500 -0.653 10.236 1.00 98.69 266 LEU A CA 1
ATOM 2142 C C . LEU A 1 266 ? -9.771 -0.200 10.972 1.00 98.69 266 LEU A C 1
ATOM 2144 O O . LEU A 1 266 ? -9.830 -0.278 12.198 1.00 98.69 266 LEU A O 1
ATOM 2148 N N . ASN A 1 267 ? -10.820 0.198 10.247 1.00 98.50 267 ASN A N 1
ATOM 2149 C CA . ASN A 1 267 ? -12.123 0.493 10.846 1.00 98.50 267 ASN A CA 1
ATOM 2150 C C . ASN A 1 267 ? -12.816 -0.760 11.413 1.00 98.50 267 ASN A C 1
ATOM 2152 O O . ASN A 1 267 ? -13.443 -0.682 12.472 1.00 98.50 267 ASN A O 1
ATOM 2156 N N . VAL A 1 268 ? -12.682 -1.918 10.755 1.00 98.50 268 VAL A N 1
ATOM 2157 C CA . VAL A 1 268 ? -13.169 -3.200 11.299 1.00 98.50 268 VAL A CA 1
ATOM 2158 C C . VAL A 1 268 ? -12.449 -3.524 12.609 1.00 98.50 268 VAL A C 1
ATOM 2160 O O . VAL A 1 268 ? -13.100 -3.783 13.616 1.00 98.50 268 VAL A O 1
ATOM 2163 N N . VAL A 1 269 ? -11.117 -3.412 12.641 1.00 98.69 269 VAL A N 1
ATOM 2164 C CA . VAL A 1 269 ? -10.324 -3.630 13.864 1.00 98.69 269 VAL A CA 1
ATOM 2165 C C . VAL A 1 269 ? -10.767 -2.698 14.993 1.00 98.69 269 VAL A C 1
ATOM 2167 O O . VAL A 1 269 ? -10.979 -3.158 16.116 1.00 98.69 269 VAL A O 1
ATOM 2170 N N . ALA A 1 270 ? -10.976 -1.413 14.696 1.00 98.44 270 ALA A N 1
ATOM 2171 C CA . ALA A 1 270 ? -11.406 -0.432 15.690 1.00 98.44 270 ALA A CA 1
ATOM 2172 C C . ALA A 1 270 ? -12.821 -0.668 16.234 1.00 98.44 270 ALA A C 1
ATOM 2174 O O . ALA A 1 270 ? -13.097 -0.357 17.395 1.00 98.44 270 ALA A O 1
ATOM 2175 N N . THR A 1 271 ? -13.710 -1.260 15.433 1.00 98.19 271 THR A N 1
ATOM 2176 C CA . THR A 1 271 ? -15.057 -1.648 15.883 1.00 98.19 271 THR A CA 1
ATOM 2177 C C . THR A 1 271 ? -14.989 -2.725 16.976 1.00 98.19 271 THR A C 1
ATOM 2179 O O . THR A 1 271 ? -15.825 -2.750 17.876 1.00 98.19 271 THR A O 1
ATOM 2182 N N . ASN A 1 272 ? -13.937 -3.549 16.974 1.00 98.00 272 ASN A N 1
ATOM 2183 C CA . ASN A 1 272 ? -13.656 -4.572 17.987 1.00 98.00 272 ASN A CA 1
ATOM 2184 C C . ASN A 1 272 ? -12.745 -4.077 19.135 1.00 98.00 272 ASN A C 1
ATOM 2186 O O . ASN A 1 272 ? -12.209 -4.884 19.900 1.00 98.00 272 ASN A O 1
ATOM 2190 N N . SER A 1 273 ? -12.576 -2.758 19.292 1.00 97.94 273 SER A N 1
ATOM 2191 C CA . SER A 1 273 ? -11.661 -2.153 20.278 1.00 97.94 273 SER A CA 1
ATOM 2192 C C . SER A 1 273 ? -11.949 -2.504 21.741 1.00 97.94 273 SER A C 1
ATOM 2194 O O . SER A 1 273 ? -11.036 -2.456 22.565 1.00 97.94 273 SER A O 1
ATOM 2196 N N . SER A 1 274 ? -13.167 -2.930 22.083 1.00 97.94 274 SER A N 1
ATOM 2197 C CA . SER A 1 274 ? -13.492 -3.434 23.424 1.00 97.94 274 SER A CA 1
ATOM 2198 C C . SER A 1 274 ? -12.680 -4.683 23.801 1.00 97.94 274 SER A C 1
ATOM 2200 O O . SER A 1 274 ? -12.252 -4.804 24.954 1.00 97.94 274 SER A O 1
ATOM 2202 N N . ALA A 1 275 ? -12.415 -5.567 22.834 1.00 97.69 275 ALA A N 1
ATOM 2203 C CA . ALA A 1 275 ? -11.596 -6.764 23.001 1.00 97.69 275 ALA A CA 1
ATOM 2204 C C . ALA A 1 275 ? -10.115 -6.467 22.726 1.00 97.69 275 ALA A C 1
ATOM 2206 O O . ALA A 1 275 ? -9.285 -6.606 23.619 1.00 97.69 275 ALA A O 1
ATOM 2207 N N . ASN A 1 276 ? -9.788 -5.987 21.521 1.00 98.12 276 ASN A N 1
ATOM 2208 C CA . ASN A 1 276 ? -8.396 -5.848 21.082 1.00 98.12 276 ASN A CA 1
ATOM 2209 C C . ASN A 1 276 ? -7.674 -4.580 21.583 1.00 98.12 276 ASN A C 1
ATOM 2211 O O . ASN A 1 276 ? -6.463 -4.464 21.409 1.00 98.12 276 ASN A O 1
ATOM 2215 N N . LYS A 1 277 ? -8.386 -3.629 22.205 1.00 98.38 277 LYS A N 1
ATOM 2216 C CA . LYS A 1 277 ? -7.857 -2.359 22.752 1.00 98.38 277 LYS A CA 1
ATOM 2217 C C . LYS A 1 277 ? -7.306 -1.366 21.712 1.00 98.38 277 LYS A C 1
ATOM 2219 O O . LYS A 1 277 ? -6.625 -0.400 22.066 1.00 98.38 277 LYS A O 1
ATOM 2224 N N . MET A 1 278 ? -7.621 -1.550 20.431 1.00 98.31 278 MET A N 1
ATOM 2225 C CA . MET A 1 278 ? -7.125 -0.719 19.331 1.00 98.31 278 MET A CA 1
ATOM 2226 C C . MET A 1 278 ? -8.195 0.243 18.814 1.00 98.31 278 MET A C 1
ATOM 2228 O O . MET A 1 278 ? -9.008 -0.117 17.975 1.00 98.31 278 MET A O 1
ATOM 2232 N N . THR A 1 279 ? -8.190 1.490 19.291 1.00 98.44 279 THR A N 1
ATOM 2233 C CA . THR A 1 279 ? -9.048 2.572 18.771 1.00 98.44 279 THR A CA 1
ATOM 2234 C C . THR A 1 279 ? -8.519 3.131 17.443 1.00 98.44 279 THR A C 1
ATOM 2236 O O . THR A 1 279 ? -7.367 2.889 17.075 1.00 98.44 279 THR A O 1
ATOM 2239 N N . LEU A 1 280 ? -9.325 3.938 16.736 1.00 98.25 280 LEU A N 1
ATOM 2240 C CA . LEU A 1 280 ? -8.864 4.653 15.533 1.00 98.25 280 LEU A CA 1
ATOM 2241 C C . LEU A 1 280 ? -7.646 5.543 15.816 1.00 98.25 280 LEU A C 1
ATOM 2243 O O . LEU A 1 280 ? -6.751 5.628 14.981 1.00 98.25 280 LEU A O 1
ATOM 2247 N N . GLU A 1 281 ? -7.584 6.163 16.995 1.00 97.50 281 GLU A N 1
ATOM 2248 C CA . GLU A 1 281 ? -6.439 6.969 17.425 1.00 97.50 281 GLU A CA 1
ATOM 2249 C C . GLU A 1 281 ? -5.174 6.116 17.583 1.00 97.50 281 GLU A C 1
ATOM 2251 O O . GLU A 1 281 ? -4.136 6.450 17.013 1.00 97.50 281 GLU A O 1
ATOM 2256 N N . ASN A 1 282 ? -5.273 4.967 18.263 1.00 97.81 282 ASN A N 1
ATOM 2257 C CA . ASN A 1 282 ? -4.147 4.043 18.424 1.00 97.81 282 ASN A CA 1
ATOM 2258 C C . ASN A 1 282 ? -3.652 3.517 17.068 1.00 97.81 282 ASN A C 1
ATOM 2260 O O . ASN A 1 282 ? -2.446 3.450 16.825 1.00 97.81 282 ASN A O 1
ATOM 2264 N N . LEU A 1 283 ? -4.577 3.156 16.174 1.00 98.44 283 LEU A N 1
ATOM 2265 C CA . LEU A 1 283 ? -4.247 2.673 14.834 1.00 98.44 283 LEU A CA 1
ATOM 2266 C C . LEU A 1 283 ? -3.617 3.772 13.972 1.00 98.44 283 LEU A C 1
ATOM 2268 O O . LEU A 1 283 ? -2.648 3.491 13.267 1.00 98.44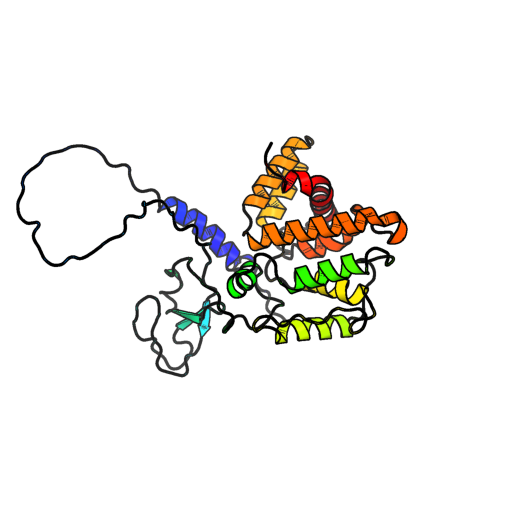 283 LEU A O 1
ATOM 2272 N N . ALA A 1 284 ? -4.104 5.014 14.058 1.00 97.62 284 ALA A N 1
ATOM 2273 C CA . ALA A 1 284 ? -3.514 6.150 13.355 1.00 97.62 284 ALA A CA 1
ATOM 2274 C C . ALA A 1 284 ? -2.053 6.367 13.769 1.00 97.62 284 ALA A C 1
ATOM 2276 O O . ALA A 1 284 ? -1.199 6.505 12.901 1.00 97.62 284 ALA A O 1
ATOM 2277 N N . THR A 1 285 ? -1.747 6.309 15.067 1.00 95.06 285 THR A N 1
ATOM 2278 C CA . THR A 1 285 ? -0.374 6.440 15.586 1.00 95.06 285 THR A CA 1
ATOM 2279 C C . THR A 1 285 ? 0.570 5.369 15.037 1.00 95.06 285 THR A C 1
ATOM 2281 O O . THR A 1 285 ? 1.731 5.644 14.747 1.00 95.06 285 THR A O 1
ATOM 2284 N N . ILE A 1 286 ? 0.087 4.134 14.882 1.00 95.69 286 ILE A N 1
ATOM 2285 C CA . ILE A 1 286 ? 0.901 3.005 14.407 1.00 95.69 286 ILE A CA 1
ATOM 2286 C C . ILE A 1 286 ? 1.106 3.061 12.893 1.00 95.69 286 ILE A C 1
ATOM 2288 O O . ILE A 1 286 ? 2.202 2.791 12.394 1.00 95.69 286 ILE A O 1
ATOM 2292 N N . PHE A 1 287 ? 0.046 3.373 12.147 1.00 97.19 287 PHE A N 1
ATOM 2293 C CA . PHE A 1 287 ? 0.083 3.321 10.691 1.00 97.19 287 PHE A CA 1
ATOM 2294 C C . PHE A 1 287 ? 0.564 4.618 10.048 1.00 97.19 287 PHE A C 1
ATOM 2296 O O . PHE A 1 287 ? 1.048 4.544 8.922 1.00 97.19 287 PHE A O 1
ATOM 2303 N N . SER A 1 288 ? 0.519 5.777 10.716 1.00 94.44 288 SER A N 1
ATOM 2304 C CA . SER A 1 288 ? 0.979 7.037 10.119 1.00 94.44 288 SER A CA 1
ATOM 2305 C C . SER A 1 288 ? 2.439 6.975 9.647 1.00 94.44 288 SER A C 1
ATOM 2307 O O . SER A 1 288 ? 2.652 7.208 8.453 1.00 94.44 288 SER A O 1
ATOM 2309 N N . PRO A 1 289 ? 3.426 6.509 10.449 1.00 90.88 289 PRO A N 1
ATOM 2310 C CA . PRO A 1 289 ? 4.792 6.333 9.955 1.00 90.88 289 PRO A CA 1
ATOM 2311 C C . PRO A 1 289 ? 4.934 5.153 8.983 1.00 90.88 289 PRO A C 1
ATOM 2313 O O . PRO A 1 289 ? 5.988 4.978 8.392 1.00 90.88 289 PRO A O 1
ATOM 2316 N N . THR A 1 290 ? 3.911 4.312 8.819 1.00 92.00 290 THR A N 1
ATOM 2317 C CA . THR A 1 290 ? 3.949 3.147 7.921 1.00 92.00 290 THR A CA 1
ATOM 2318 C C . THR A 1 290 ? 3.454 3.496 6.515 1.00 92.00 290 THR A C 1
ATOM 2320 O O . THR A 1 290 ? 3.981 2.971 5.541 1.00 92.00 290 THR A O 1
ATOM 2323 N N . VAL A 1 291 ? 2.444 4.367 6.396 1.00 94.25 291 VAL A N 1
ATOM 2324 C CA . VAL A 1 291 ? 1.747 4.630 5.119 1.00 94.25 291 VAL A CA 1
ATOM 2325 C C . VAL A 1 291 ? 1.948 6.037 4.571 1.00 94.25 291 VAL A C 1
ATOM 2327 O O . VAL A 1 291 ? 1.728 6.237 3.378 1.00 94.25 291 VAL A O 1
ATOM 2330 N N . LEU A 1 292 ? 2.341 6.993 5.420 1.00 88.88 292 LEU A N 1
ATOM 2331 C CA . LEU A 1 292 ? 2.643 8.376 5.027 1.00 88.88 292 LEU A CA 1
ATOM 2332 C C . LEU A 1 292 ? 4.155 8.623 4.913 1.00 88.88 292 LEU A C 1
ATOM 2334 O O . LEU A 1 292 ? 4.558 9.446 4.098 1.00 88.88 292 LEU A O 1
ATOM 2338 N N . CYS A 1 293 ? 4.936 7.900 5.733 1.00 69.12 293 CYS A N 1
ATOM 2339 C CA . CYS A 1 293 ? 6.385 7.979 5.955 1.00 69.12 293 CYS A CA 1
ATOM 2340 C C . CYS A 1 293 ? 7.118 9.005 5.075 1.00 69.12 293 CYS A C 1
ATOM 2342 O O . CYS A 1 293 ? 7.530 8.710 3.947 1.00 69.12 293 CYS A O 1
ATOM 2344 N N . THR A 1 294 ? 7.308 10.216 5.606 1.00 57.12 294 THR A N 1
ATOM 2345 C CA . THR A 1 294 ? 8.004 11.277 4.884 1.00 57.12 294 THR A CA 1
ATOM 2346 C C . THR A 1 294 ? 9.520 11.203 5.081 1.00 57.12 294 THR A C 1
ATOM 2348 O O . THR A 1 294 ? 10.085 11.853 5.955 1.00 57.12 294 THR A O 1
ATOM 2351 N N . GLY A 1 295 ? 10.197 10.381 4.279 1.00 46.19 295 GLY A N 1
ATOM 2352 C CA . GLY A 1 295 ? 11.630 10.082 4.413 1.00 46.19 295 GLY A CA 1
ATOM 2353 C C . GLY A 1 295 ? 12.632 11.140 3.921 1.00 46.19 295 GLY A C 1
ATOM 2354 O O . GLY A 1 295 ? 13.778 10.777 3.682 1.00 46.19 295 GLY A O 1
ATOM 2355 N N . SER A 1 296 ? 12.272 12.418 3.741 1.00 43.34 296 SER A N 1
ATOM 2356 C CA . SER A 1 296 ? 13.244 13.434 3.291 1.00 43.34 296 SER A CA 1
ATOM 2357 C C . SER A 1 296 ? 13.557 14.470 4.384 1.00 43.34 296 SER A C 1
ATOM 2359 O O . SER A 1 296 ? 12.712 15.334 4.637 1.00 43.34 296 SER A O 1
ATOM 2361 N N . PRO A 1 297 ? 14.775 14.489 4.964 1.00 43.31 297 PRO A N 1
ATOM 2362 C CA . PRO A 1 297 ? 15.214 15.570 5.858 1.00 43.31 297 PRO A CA 1
ATOM 2363 C C . PRO A 1 297 ? 15.261 16.951 5.171 1.00 43.31 297 PRO A C 1
ATOM 2365 O O . PRO A 1 297 ? 15.324 17.978 5.839 1.00 43.31 297 PRO A O 1
ATOM 2368 N N . GLN A 1 298 ? 15.173 16.990 3.838 1.00 45.25 298 GLN A N 1
ATOM 2369 C CA . GLN A 1 298 ? 15.209 18.204 3.017 1.00 45.25 298 GLN A CA 1
ATOM 2370 C C . GLN A 1 298 ? 13.895 19.016 3.019 1.00 45.25 298 GLN A C 1
ATOM 2372 O O . GL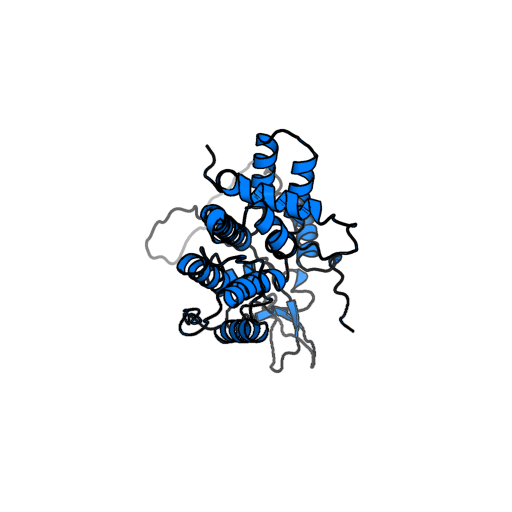N A 1 298 ? 13.905 20.168 2.597 1.00 45.25 298 GLN A O 1
ATOM 2377 N N . GLN A 1 299 ? 12.767 18.469 3.498 1.00 48.34 299 GLN A N 1
ATOM 2378 C CA . GLN A 1 299 ? 11.448 19.137 3.421 1.00 48.34 299 GLN A CA 1
ATOM 2379 C C . GLN A 1 299 ? 10.930 19.706 4.755 1.00 48.34 299 GLN A C 1
ATOM 2381 O O . GLN A 1 299 ? 9.757 20.065 4.870 1.00 48.34 299 GLN A O 1
ATOM 2386 N N . GLY A 1 300 ? 11.816 19.871 5.740 1.00 48.94 300 GLY A N 1
ATOM 2387 C CA . GLY A 1 300 ? 11.472 20.366 7.073 1.00 48.94 300 GLY A CA 1
ATOM 2388 C C . GLY A 1 300 ? 10.951 19.260 7.990 1.00 48.94 300 GLY A C 1
ATOM 2389 O O . GLY A 1 300 ? 10.518 18.202 7.540 1.00 48.94 300 GLY A O 1
ATOM 2390 N N . ILE A 1 301 ? 11.027 19.494 9.302 1.00 50.91 301 ILE A N 1
ATOM 2391 C CA . ILE A 1 301 ? 10.554 18.555 10.325 1.00 50.91 301 ILE A CA 1
ATOM 2392 C C . ILE A 1 301 ? 9.034 18.434 10.187 1.00 50.91 301 ILE A C 1
ATOM 2394 O O . ILE A 1 301 ? 8.280 19.268 10.691 1.00 50.91 301 ILE A O 1
ATOM 2398 N N . ILE A 1 302 ? 8.566 17.407 9.485 1.00 55.62 302 ILE A N 1
ATOM 2399 C CA . ILE A 1 302 ? 7.161 17.024 9.540 1.00 55.62 302 ILE A CA 1
ATOM 2400 C C . ILE A 1 302 ? 6.925 16.459 10.937 1.00 55.62 302 ILE A C 1
ATOM 2402 O O . ILE A 1 302 ? 7.573 15.506 11.365 1.00 55.62 302 ILE A O 1
ATOM 2406 N N . LEU A 1 303 ? 6.036 17.111 11.687 1.00 66.31 303 LEU A N 1
ATOM 2407 C CA . LEU A 1 303 ? 5.750 16.722 13.061 1.00 66.31 303 LEU A CA 1
ATOM 2408 C C . LEU A 1 303 ? 4.994 15.384 13.038 1.00 66.31 303 LEU A C 1
ATOM 2410 O O . LEU A 1 303 ? 3.943 15.325 12.396 1.00 66.31 303 LEU A O 1
ATOM 2414 N N . PRO A 1 304 ? 5.439 14.348 13.773 1.00 76.38 304 PRO A N 1
ATOM 2415 C CA . PRO A 1 304 ? 4.742 13.057 13.844 1.00 76.38 304 PRO A CA 1
ATOM 2416 C C . PRO A 1 304 ? 3.250 13.185 14.200 1.00 76.38 304 PRO A C 1
ATOM 2418 O O . PRO A 1 304 ? 2.402 12.447 13.704 1.00 76.38 304 PRO A O 1
ATOM 2421 N N . GLN A 1 305 ? 2.911 14.199 15.001 1.00 83.44 305 GLN A N 1
ATOM 2422 C CA . GLN A 1 305 ? 1.535 14.550 15.366 1.00 83.44 305 GLN A CA 1
ATOM 2423 C C . GLN A 1 305 ? 0.675 14.950 14.156 1.00 83.44 305 GLN A C 1
ATOM 2425 O O . GLN A 1 305 ? -0.523 14.675 14.123 1.00 83.44 305 GLN A O 1
ATOM 2430 N N . GLN A 1 306 ? 1.266 15.594 13.148 1.00 86.69 306 GLN A N 1
ATOM 2431 C CA . GLN A 1 306 ? 0.558 15.972 11.930 1.00 86.69 306 GLN A CA 1
ATOM 2432 C C . GLN A 1 306 ? 0.239 14.749 11.067 1.00 86.69 306 GLN A C 1
ATOM 2434 O O . GLN A 1 306 ? -0.882 14.641 10.574 1.00 86.69 306 GLN A O 1
ATOM 2439 N N . GLU A 1 307 ? 1.193 13.833 10.897 1.00 88.75 307 GLU A N 1
ATOM 2440 C CA . GLU A 1 307 ? 0.975 12.585 10.159 1.00 88.75 307 GLU A CA 1
ATOM 2441 C C . GLU A 1 307 ? -0.134 11.756 10.813 1.00 88.75 307 GLU A C 1
ATOM 2443 O O . GLU A 1 307 ? -1.067 11.314 10.138 1.00 88.75 307 GLU A O 1
ATOM 2448 N N . GLN A 1 308 ? -0.078 11.616 12.141 1.00 92.19 308 GLN A N 1
ATOM 2449 C CA . GLN A 1 308 ? -1.122 10.958 12.923 1.00 92.19 308 GLN A CA 1
ATOM 2450 C C . GLN A 1 308 ? -2.481 11.634 12.704 1.00 92.19 308 GLN A C 1
ATOM 2452 O O . GLN A 1 308 ? -3.470 10.950 12.446 1.00 92.19 308 GLN A O 1
ATOM 2457 N N . TYR A 1 309 ? -2.542 12.969 12.752 1.00 93.12 309 TYR A N 1
ATOM 2458 C CA . TYR A 1 309 ? -3.784 13.713 12.543 1.00 93.12 309 TYR A CA 1
ATOM 2459 C C . TYR A 1 309 ? -4.375 13.509 11.143 1.00 93.12 309 TYR A C 1
ATOM 2461 O O . TYR A 1 309 ? -5.584 13.314 11.002 1.00 93.12 309 TYR A O 1
ATOM 2469 N N . VAL A 1 310 ? -3.530 13.528 10.107 1.00 94.12 310 VAL A N 1
ATOM 2470 C CA . VAL A 1 310 ? -3.944 13.288 8.717 1.00 94.12 310 VAL A CA 1
ATOM 2471 C C . VAL A 1 310 ? -4.499 11.874 8.562 1.00 94.12 310 VAL A C 1
ATOM 2473 O O . VAL A 1 310 ? -5.599 11.709 8.034 1.00 94.12 310 VAL A O 1
ATOM 2476 N N . LEU A 1 311 ? -3.789 10.856 9.061 1.00 96.00 311 LEU A N 1
ATOM 2477 C CA . LEU A 1 311 ? -4.264 9.478 8.958 1.00 96.00 311 LEU A CA 1
ATOM 2478 C C . LEU A 1 311 ? -5.530 9.239 9.790 1.00 96.00 311 LEU A C 1
ATOM 2480 O O . LEU A 1 311 ? -6.446 8.565 9.326 1.00 96.00 311 LEU A O 1
ATOM 2484 N N . HIS A 1 312 ? -5.623 9.818 10.987 1.00 97.19 312 HIS A N 1
ATOM 2485 C CA . HIS A 1 312 ? -6.831 9.739 11.802 1.00 97.19 312 HIS A CA 1
ATOM 2486 C C . HIS A 1 312 ? -8.035 10.361 11.080 1.00 97.19 312 HIS A C 1
ATOM 2488 O O . HIS A 1 312 ? -9.111 9.768 11.045 1.00 97.19 312 HIS A O 1
ATOM 2494 N N . PHE A 1 313 ? -7.856 11.519 10.435 1.00 96.81 313 PHE A N 1
ATOM 2495 C CA . PHE A 1 313 ? -8.904 12.139 9.623 1.00 96.81 313 PHE A CA 1
ATOM 2496 C C . PHE A 1 313 ? -9.347 11.232 8.462 1.00 96.81 313 PHE A C 1
ATOM 2498 O O . PHE A 1 313 ? -10.548 11.061 8.243 1.00 96.81 313 PHE A O 1
ATOM 2505 N N . LEU A 1 314 ? -8.399 10.601 7.758 1.00 96.62 314 LEU A N 1
ATOM 2506 C CA . LEU A 1 314 ? -8.708 9.609 6.722 1.00 96.62 314 LEU A CA 1
ATOM 2507 C C . LEU A 1 314 ? -9.516 8.436 7.284 1.00 96.62 314 LEU A C 1
ATOM 2509 O O . LEU A 1 314 ? -10.520 8.055 6.690 1.00 96.62 314 LEU A O 1
ATOM 2513 N N . LEU A 1 315 ? -9.115 7.894 8.434 1.00 97.75 315 LEU A N 1
ATOM 2514 C CA . LEU A 1 315 ? -9.791 6.775 9.088 1.00 97.75 315 LEU A CA 1
ATOM 2515 C C . LEU A 1 315 ? -11.228 7.109 9.496 1.00 97.75 315 LEU A C 1
ATOM 2517 O O . LEU A 1 315 ? -12.117 6.296 9.261 1.00 97.75 315 LEU A O 1
ATOM 2521 N N . VAL A 1 316 ? -11.471 8.293 10.063 1.00 97.56 316 VAL A N 1
ATOM 2522 C CA . VAL A 1 316 ? -12.814 8.728 10.487 1.00 97.56 316 VAL A CA 1
ATOM 2523 C C . VAL A 1 316 ? -13.731 8.970 9.285 1.00 97.56 316 VAL A C 1
ATOM 2525 O O . VAL A 1 316 ? -14.916 8.636 9.322 1.00 97.56 316 VAL A O 1
ATOM 2528 N N . HIS A 1 317 ? -13.200 9.534 8.198 1.00 96.50 317 HIS A N 1
ATOM 2529 C CA . HIS A 1 317 ? -14.007 9.973 7.058 1.00 96.50 317 HIS A CA 1
ATOM 2530 C C . HIS A 1 317 ? -13.882 9.092 5.811 1.00 96.50 317 HIS A C 1
ATOM 2532 O O . HIS A 1 317 ? -14.411 9.476 4.765 1.00 96.50 317 HIS A O 1
ATOM 2538 N N . TYR A 1 318 ? -13.260 7.908 5.890 1.00 95.69 318 TYR A N 1
ATOM 2539 C CA . TYR A 1 318 ? -12.997 7.066 4.714 1.00 95.69 318 TYR A CA 1
ATOM 2540 C C . TYR A 1 318 ? -14.275 6.761 3.913 1.00 95.69 318 TYR A C 1
ATOM 2542 O O . TYR A 1 318 ? -14.278 6.884 2.694 1.00 95.69 318 TYR A O 1
ATOM 2550 N N . LYS A 1 319 ? -15.405 6.468 4.578 1.00 95.25 319 LYS A N 1
ATOM 2551 C CA . LYS A 1 319 ? -16.688 6.213 3.892 1.00 95.25 319 LYS A CA 1
ATOM 2552 C C . LYS A 1 319 ? -17.159 7.408 3.078 1.00 95.25 319 LYS A C 1
ATOM 2554 O O . LYS A 1 319 ? -17.730 7.229 2.010 1.00 95.25 319 LYS A O 1
ATOM 2559 N N . LYS A 1 320 ? -16.941 8.625 3.586 1.00 95.12 320 LYS A N 1
ATOM 2560 C CA . LYS A 1 320 ? -17.265 9.844 2.847 1.00 95.12 320 LYS A CA 1
ATOM 2561 C C . LYS A 1 320 ? -16.266 9.988 1.701 1.00 95.12 320 LYS A C 1
ATOM 2563 O O . LYS A 1 320 ? -16.713 10.048 0.572 1.00 95.12 320 LYS A O 1
ATOM 2568 N N . ILE A 1 321 ? -14.959 9.942 1.962 1.00 94.38 321 ILE A N 1
ATOM 2569 C CA . ILE A 1 321 ? -13.874 10.165 0.982 1.00 94.38 321 ILE A CA 1
ATOM 2570 C C . ILE A 1 321 ? -13.891 9.169 -0.192 1.00 94.38 321 ILE A C 1
ATOM 2572 O O . ILE A 1 321 ? -13.687 9.580 -1.327 1.00 94.38 321 ILE A O 1
ATOM 2576 N N . PHE A 1 322 ? -14.163 7.887 0.056 1.00 92.88 322 PHE A N 1
ATOM 2577 C CA . PHE A 1 322 ? -14.161 6.822 -0.960 1.00 92.88 322 PHE A CA 1
ATOM 2578 C C . PHE A 1 322 ? -15.570 6.364 -1.373 1.00 92.88 322 PHE A C 1
ATOM 2580 O O . PHE A 1 322 ? -15.712 5.467 -2.206 1.00 92.88 322 PHE A O 1
ATOM 2587 N N . GLY A 1 323 ? -16.616 6.930 -0.764 1.00 85.81 323 GLY A N 1
ATOM 2588 C CA . GLY A 1 323 ? -18.008 6.634 -1.094 1.00 85.81 323 GLY A CA 1
ATOM 2589 C C . GLY A 1 323 ? -18.502 7.399 -2.326 1.00 85.81 323 GLY A C 1
ATOM 2590 O O . GLY A 1 323 ? -17.872 8.386 -2.723 1.00 85.81 323 GLY A O 1
ATOM 2591 N N . PRO A 1 324 ? -19.638 6.974 -2.911 1.00 74.88 324 PRO A N 1
ATOM 2592 C CA . PRO A 1 324 ? -20.229 7.623 -4.079 1.00 74.88 324 PRO A CA 1
ATOM 2593 C C . PRO A 1 324 ? -20.545 9.098 -3.798 1.00 74.88 324 PRO A C 1
ATOM 2595 O O . PRO A 1 324 ? -20.988 9.446 -2.700 1.00 74.88 324 PRO A O 1
ATOM 2598 N N . GLN A 1 325 ? -20.310 9.958 -4.793 1.00 59.72 325 GLN A N 1
ATOM 2599 C CA . GLN A 1 325 ? -20.677 11.372 -4.726 1.00 59.72 325 GLN A CA 1
ATOM 2600 C C . GLN A 1 325 ? -22.211 11.462 -4.716 1.00 59.72 325 GLN A C 1
ATOM 2602 O O . GLN A 1 325 ? -22.860 10.990 -5.648 1.00 59.72 325 GLN A O 1
ATOM 2607 N N . ARG A 1 326 ? -22.781 11.977 -3.625 1.00 46.12 326 ARG A N 1
ATOM 2608 C CA . ARG A 1 326 ? -24.207 12.301 -3.521 1.00 46.12 326 ARG A CA 1
ATOM 2609 C C . ARG A 1 326 ? -24.405 13.792 -3.670 1.00 46.12 326 ARG A C 1
ATOM 2611 O O . ARG A 1 326 ? -23.548 14.527 -3.123 1.00 46.12 326 ARG A O 1
#

Solvent-accessible surface area (backbone atoms only — not comparable to full-atom values): 19114 Å² total; per-residue (Å²): 137,80,82,80,75,58,68,82,72,33,73,64,51,52,44,58,56,47,52,65,54,48,67,71,70,69,65,76,81,80,84,82,89,81,90,82,88,90,79,95,82,88,89,83,84,89,82,88,89,81,89,77,96,73,84,93,77,78,79,80,81,64,79,74,29,71,65,55,69,40,85,32,63,64,94,57,98,48,54,18,72,78,81,66,45,76,45,68,71,88,60,58,33,26,25,28,18,59,39,54,59,56,33,23,38,75,76,46,54,81,69,55,66,50,68,50,62,35,32,46,91,50,45,50,50,64,66,63,39,48,64,59,52,51,17,55,36,69,73,43,53,51,55,67,66,54,53,52,35,51,51,47,38,66,72,70,32,44,61,38,67,37,60,70,72,50,78,34,54,67,70,57,26,50,53,51,51,50,52,48,26,71,39,42,59,86,93,61,77,78,81,68,48,62,93,72,37,71,59,56,30,18,46,43,42,37,44,49,47,48,41,60,40,28,79,58,33,59,43,44,67,69,39,50,51,51,37,56,49,40,62,69,75,45,90,53,65,68,60,33,45,54,50,38,30,55,40,48,70,73,45,59,69,30,38,43,48,40,50,49,53,49,44,54,51,52,50,55,40,30,74,32,20,90,61,10,67,32,41,59,68,58,48,16,60,61,40,19,70,30,34,48,48,80,88,51,86,88,77,55,89,77,53,69,68,54,45,22,50,51,41,32,49,46,54,75,39,40,67,67,52,77,40,83,92,126